Protein 8JV2 (pdb70)

Radius of gyration: 20.22 Å; Cα contacts (8 Å, |Δi|>4): 755; chains: 1; bounding box: 56×62×47 Å

Organism: Pelagibacter sp. (strain HTCC7211) (NCBI:txid439493)

B-factor: mean 20.16, std 11.05, range [10.17, 80.83]

Solvent-accessible surface area: 15140 Å² total

Sequence (360 aa):
GAVTVVSWGGAYTESQKLGYGDPTAAKLGIPVNWVDYTGGLSEIKAQKEAGAITWDIMDVYAKDTIIGCDEGIFHEFDFDKDFLPAPDGTPASQDFFTSMPSSKCAVGNILYSWNFAYNDAKIGDKKPKSIKDFFNTKKFPGKRAIYKGAMSNLEIALVADGVKASGAQAGGDLLYRKMEGAGIDRALAKIKKKLCTDPNGGCVFWNAGAQPPELLANGEVVMATGWNGRFFNAQMEGTPLVQVWDAQILDYEYFALVKDGPGYADGSAMKVLAEEMTSTEGLAGSAKYIAYAPWRKSSIIAIMEAGEPWFKDGKTNMVPHMPTAPSSNLKSHILMNPDYWADNQDEINEKWEAMKAGLHHHHHH

Secondary structure (DSSP, 8-state):
--EEEEE--HHHHHHHIIIIIHHHHHHHS--EEEEE--SSSHHHHHHHHTT-----EEEEEHHHHHHHHHTT-B----HHHHSPPPTTS--HHHHBSS--SSTT-EEEEEEEEEEEEETTTS-SS---SHHHHH-TTTS-S-EEEESSSTTHHHHHHHHTTPPP--S-TTS-GGGGG-SHHHHHHHHHHHHHHHH-TT--EEEE-STTHHHHHHHTTS-SEEEEEHHHHHHHHHTT--EEEEEEEEEEEEEEEEEBTTSTTTTTSHHHHHHHHHTSHHHHHHHTTTSS-EESBHHHHHHHHHT-S-STTSSS-SGGGSTT-GGGGTT-EE--HHHHHHHHHHHHHHHHHHHHHHHHT---

Foldseek 3Di:
DAAEEEEFDDLQVVLLCQLFQVVLCVVPVHHYHYHHDQADCPVLVVCVVVVHFAHWKYWHFLLCLVVCVVVVFFDQDPQQVLADAAPVRHGPCVFQPHHRPGSQWDFQWKWKWFKKFQPVPQDDDDDAALLSVLDLVVGFWEEEEAQACPPQLQSQVVNVVNAWDADDPPFIPVVVCPDPVSLVSSLVSVLCQQQDPRYRYDHDRGQLVRVVCRLVVVTRMYIHILQNVVLVVVVPRRMDIHQHAMEIGTITMTTGPPHPCHPVCPSSSSVNRCLHLSNSLSSLLRTQIGGSTNSSNVVLVVQPVSHPVNDHNRLVSHCPNPVSRVRYHYDDSVSCSVCRVVSRVVNVVSVVVSVVPDDD

InterPro domains:
  IPR006059 Bacterial-type extracellular solute-binding protein [PF13416] (47-329)

Structure (mmCIF, N/CA/C/O backbone):
data_8JV2
#
_entry.id   8JV2
#
_cell.length_a   69.848
_cell.length_b   78.160
_cell.length_c   79.493
_cell.angle_alpha   90.00
_cell.angle_beta   90.00
_cell.angle_gamma   90.00
#
_symmetry.space_group_name_H-M   'P 21 21 21'
#
loop_
_entity.id
_entity.type
_entity.pdbx_description
1 polymer 'Spermidine/putrescine-binding periplasmic protein'
2 non-polymer PROLINE
3 non-polymer '2-(N-MORPHOLINO)-ETHANESULFONIC ACID'
4 non-polymer 'TETRAETHYLENE GLYCOL'
5 non-polymer GLYCEROL
6 water water
#
loop_
_atom_site.group_PDB
_atom_site.id
_atom_site.type_symbol
_atom_site.label_atom_id
_atom_site.label_alt_id
_atom_site.label_comp_id
_atom_site.label_asym_id
_atom_site.label_entity_id
_atom_site.label_seq_id
_atom_site.pdbx_PDB_ins_code
_atom_site.Cartn_x
_atom_site.Cartn_y
_atom_site.Cartn_z
_atom_site.occupancy
_atom_site.B_iso_or_equiv
_atom_site.auth_seq_id
_atom_site.auth_comp_id
_atom_site.auth_asym_id
_atom_site.auth_atom_id
_atom_site.pdbx_PDB_model_num
ATOM 1 N N . GLY A 1 2 ? 46.672 6.331 32.850 1.00 30.14 22 GLY A N 1
ATOM 2 C CA . GLY A 1 2 ? 46.512 7.641 32.237 1.00 28.27 22 GLY A CA 1
ATOM 3 C C . GLY A 1 2 ? 45.133 7.826 31.632 1.00 26.39 22 GLY A C 1
ATOM 4 O O . GLY A 1 2 ? 44.530 6.863 31.164 1.00 27.16 22 GLY A O 1
ATOM 5 N N . ALA A 1 3 ? 44.636 9.060 31.624 1.00 24.16 23 ALA A N 1
ATOM 6 C CA . ALA A 1 3 ? 43.274 9.317 31.171 1.00 22.07 23 ALA A CA 1
ATOM 7 C C . ALA A 1 3 ? 43.189 9.369 29.657 1.00 19.95 23 ALA A C 1
ATOM 8 O O . ALA A 1 3 ? 44.141 9.731 28.961 1.00 21.91 23 ALA A O 1
ATOM 10 N N . VAL A 1 4 ? 42.018 9.015 29.159 1.00 16.03 24 VAL A N 1
ATOM 11 C CA . VAL A 1 4 ? 41.697 9.067 27.740 1.00 14.51 24 VAL A CA 1
ATOM 12 C C . VAL A 1 4 ? 40.651 10.160 27.547 1.00 14.29 24 VAL A C 1
ATOM 13 O O . VAL A 1 4 ? 39.666 10.226 28.298 1.00 14.98 24 VAL A O 1
ATOM 17 N N . THR A 1 5 ? 40.865 11.022 26.554 1.00 13.50 25 THR A N 1
ATOM 18 C CA . THR A 1 5 ? 40.014 12.184 26.301 1.00 13.22 25 THR A CA 1
ATOM 19 C C . THR A 1 5 ? 39.139 11.919 25.087 1.00 12.42 25 THR A C 1
ATOM 20 O O . THR A 1 5 ? 39.649 11.727 23.978 1.00 12.71 25 THR A O 1
ATOM 24 N N . VAL A 1 6 ? 37.828 11.919 25.306 1.00 12.01 26 VAL A N 1
ATOM 25 C CA . VAL A 1 6 ? 36.834 11.679 24.268 1.00 11.68 26 VAL A CA 1
ATOM 26 C C . VAL A 1 6 ? 36.131 13.001 23.971 1.00 11.44 26 VAL A C 1
ATOM 27 O O . VAL A 1 6 ? 35.747 13.738 24.890 1.00 12.99 26 VAL A O 1
ATOM 31 N N . VAL A 1 7 ? 35.965 13.299 22.694 1.00 11.57 27 VAL A N 1
ATOM 32 C CA . VAL A 1 7 ? 35.396 14.558 22.241 1.00 11.06 27 VAL A CA 1
ATOM 33 C C . VAL A 1 7 ? 34.017 14.278 21.666 1.00 11.47 27 VAL A C 1
ATOM 34 O O . VAL A 1 7 ? 33.862 13.417 20.789 1.00 11.56 27 VAL A O 1
ATOM 38 N N . SER A 1 8 ? 33.017 15.012 22.145 1.00 11.31 28 SER A N 1
ATOM 39 C CA . SER A 1 8 ? 31.658 14.813 21.661 1.00 10.96 28 SER A CA 1
ATOM 40 C C . SER A 1 8 ? 30.902 16.135 21.728 1.00 11.18 28 SER A C 1
ATOM 41 O O . SER A 1 8 ? 31.504 17.201 21.853 1.00 12.01 28 SER A O 1
ATOM 44 N N . TRP A 1 9 ? 29.575 16.067 21.598 1.00 11.42 29 TRP A N 1
ATOM 45 C CA . TRP A 1 9 ? 28.785 17.209 21.151 1.00 11.78 29 TRP A CA 1
ATOM 46 C C . TRP A 1 9 ? 28.064 17.919 22.285 1.00 13.00 29 TRP A C 1
ATOM 47 O O . TRP A 1 9 ? 27.356 18.906 22.040 1.00 13.82 29 TRP A O 1
ATOM 58 N N . GLY A 1 10 ? 28.250 17.465 23.518 1.00 13.30 30 GLY A N 1
ATOM 59 C CA . GLY A 1 10 ? 27.708 18.145 24.671 1.00 13.51 30 GLY A CA 1
ATOM 60 C C . GLY A 1 10 ? 26.267 17.787 24.980 1.00 13.71 30 GLY A C 1
ATOM 61 O O . GLY A 1 10 ? 25.629 16.930 24.357 1.00 13.96 30 GLY A O 1
ATOM 62 N N . GLY A 1 11 ? 25.766 18.454 26.015 1.00 15.53 31 GLY A N 1
ATOM 63 C CA . GLY A 1 11 ? 24.369 18.349 26.402 1.00 15.66 31 GLY A CA 1
ATOM 64 C C . GLY A 1 11 ? 23.915 16.921 26.573 1.00 15.12 31 GLY A C 1
ATOM 65 O O . GLY A 1 11 ? 24.628 16.070 27.115 1.00 14.90 31 GLY A O 1
ATOM 66 N N . ALA A 1 12 ? 22.709 16.647 26.082 1.00 14.69 32 ALA A N 1
ATOM 67 C CA . ALA A 1 12 ? 22.084 15.347 26.282 1.00 14.48 32 ALA A CA 1
ATOM 68 C C . ALA A 1 12 ? 22.845 14.241 25.576 1.00 13.56 32 ALA A C 1
ATOM 69 O O . ALA A 1 12 ? 22.796 13.086 26.015 1.00 13.70 32 ALA A O 1
ATOM 71 N N . TYR A 1 13 ? 23.527 14.554 24.474 1.00 13.09 33 TYR A N 1
ATOM 72 C CA . TYR A 1 13 ? 24.244 13.507 23.760 1.00 13.11 33 TYR A CA 1
ATOM 73 C C . TYR A 1 13 ? 25.454 13.036 24.561 1.00 12.86 33 TYR A C 1
ATOM 74 O O . TYR A 1 13 ? 25.588 11.845 24.850 1.00 12.83 33 TYR A O 1
ATOM 83 N N . THR A 1 14 ? 26.340 13.947 24.958 1.00 12.69 34 THR A N 1
ATOM 84 C CA . THR A 1 14 ? 27.464 13.529 25.789 1.00 13.06 34 THR A CA 1
ATOM 85 C C . THR A 1 14 ? 26.974 12.833 27.047 1.00 13.32 34 THR A C 1
ATOM 86 O O . THR A 1 14 ? 27.570 11.848 27.489 1.00 13.51 34 THR A O 1
ATOM 90 N N . GLU A 1 15 ? 25.888 13.322 27.643 1.00 13.74 35 GLU A N 1
ATOM 91 C CA . GLU A 1 15 ? 25.389 12.681 28.855 1.00 14.65 35 GLU A CA 1
ATOM 92 C C . GLU A 1 15 ? 25.013 11.225 28.598 1.00 14.25 35 GLU A C 1
ATOM 93 O O . GLU A 1 15 ? 25.335 10.344 29.403 1.00 14.64 35 GLU A O 1
ATOM 99 N N . SER A 1 16 ? 24.342 10.949 27.477 1.00 13.69 36 SER A N 1
ATOM 100 C CA . SER A 1 16 ? 23.961 9.577 27.161 1.00 13.17 36 SER A CA 1
ATOM 101 C C . SER A 1 16 ? 25.181 8.686 26.999 1.00 13.21 36 SER A C 1
ATOM 102 O O . SER A 1 16 ? 25.140 7.499 27.347 1.00 14.43 36 SER A O 1
ATOM 105 N N . GLN A 1 17 ? 26.270 9.245 26.482 1.00 12.95 37 GLN A N 1
ATOM 106 C CA . GLN A 1 17 ? 27.499 8.491 26.279 1.00 12.90 37 GLN A CA 1
ATOM 107 C C . GLN A 1 17 ? 28.227 8.267 27.594 1.00 13.70 37 GLN A C 1
ATOM 108 O O . GLN A 1 17 ? 28.655 7.148 27.889 1.00 14.04 37 GLN A O 1
ATOM 114 N N . LYS A 1 18 ? 28.377 9.324 28.391 1.00 14.47 38 LYS A N 1
ATOM 115 C CA . LYS A 1 18 ? 29.048 9.205 29.677 1.00 16.21 38 LYS A CA 1
ATOM 116 C C . LYS A 1 18 ? 28.333 8.198 30.570 1.00 16.63 38 LYS A C 1
ATOM 117 O O . LYS A 1 18 ? 28.968 7.317 31.161 1.00 16.84 38 LYS A O 1
ATOM 123 N N . LEU A 1 19 ? 27.003 8.299 30.669 1.00 17.17 39 LEU A N 1
ATOM 124 C CA . LEU A 1 19 ? 26.276 7.387 31.544 1.00 18.56 39 LEU A CA 1
ATOM 125 C C . LEU A 1 19 ? 26.125 6.005 30.925 1.00 18.57 39 LEU A C 1
ATOM 126 O O . LEU A 1 19 ? 26.178 4.997 31.635 1.00 19.53 39 LEU A O 1
ATOM 131 N N . GLY A 1 20 ? 25.903 5.934 29.615 1.00 17.95 40 GLY A N 1
ATOM 132 C CA . GLY A 1 20 ? 25.657 4.649 28.984 1.00 17.62 40 GLY A CA 1
ATOM 133 C C . GLY A 1 20 ? 26.904 3.794 28.855 1.00 16.11 40 GLY A C 1
ATOM 134 O O . GLY A 1 20 ? 26.847 2.569 29.024 1.00 17.49 40 GLY A O 1
ATOM 135 N N . TYR A 1 21 ? 28.039 4.413 28.528 1.00 15.06 41 TYR A N 1
ATOM 136 C CA . TYR A 1 21 ? 29.228 3.614 28.275 1.00 14.53 41 TYR A CA 1
ATOM 137 C C . TYR A 1 21 ? 30.560 4.228 28.698 1.00 14.37 41 TYR A C 1
ATOM 138 O O . TYR A 1 21 ? 31.505 3.468 28.937 1.00 15.92 41 TYR A O 1
ATOM 147 N N . GLY A 1 22 ? 30.693 5.542 28.848 1.00 13.89 42 GLY A N 1
ATOM 148 C CA . GLY A 1 22 ? 31.965 6.106 29.261 1.00 14.47 42 GLY A CA 1
ATOM 149 C C . GLY A 1 22 ? 32.328 5.793 30.696 1.00 14.66 42 GLY A C 1
ATOM 150 O O . GLY A 1 22 ? 33.394 5.235 30.984 1.00 15.06 42 GLY A O 1
ATOM 151 N N . ASP A 1 23 ? 31.436 6.144 31.618 1.00 15.27 43 ASP A N 1
ATOM 152 C CA . ASP A 1 23 ? 31.702 5.887 33.028 1.00 16.76 43 ASP A CA 1
ATOM 153 C C . ASP A 1 23 ? 31.820 4.394 33.300 1.00 16.78 43 ASP A C 1
ATOM 154 O O . ASP A 1 23 ? 32.757 3.991 34.013 1.00 17.63 43 ASP A O 1
ATOM 159 N N . PRO A 1 24 ? 30.960 3.531 32.756 1.00 17.46 44 PRO A N 1
ATOM 160 C CA . PRO A 1 24 ? 31.169 2.091 32.960 1.00 18.06 44 PRO A CA 1
ATOM 161 C C . PRO A 1 24 ? 32.504 1.608 32.428 1.00 17.69 44 PRO A C 1
ATOM 162 O O . PRO A 1 24 ? 33.158 0.782 33.070 1.00 18.52 44 PRO A O 1
ATOM 166 N N . THR A 1 25 ? 32.932 2.102 31.269 1.00 16.64 45 THR A N 1
ATOM 167 C CA . THR A 1 25 ? 34.223 1.696 30.719 1.00 16.09 45 THR A CA 1
ATOM 168 C C . THR A 1 25 ? 35.372 2.122 31.632 1.00 16.02 45 THR A C 1
ATOM 169 O O . THR A 1 25 ? 36.294 1.340 31.898 1.00 16.22 45 THR A O 1
ATOM 173 N N . ALA A 1 26 ? 35.342 3.368 32.104 1.00 16.32 46 ALA A N 1
ATOM 174 C CA . ALA A 1 26 ? 36.412 3.858 32.969 1.00 16.92 46 ALA A CA 1
ATOM 175 C C . ALA A 1 26 ? 36.517 3.012 34.227 1.00 18.58 46 ALA A C 1
ATOM 176 O O . ALA A 1 26 ? 37.623 2.673 34.671 1.00 19.04 46 ALA A O 1
ATOM 178 N N . ALA A 1 27 ? 35.372 2.645 34.806 1.00 19.47 47 ALA A N 1
ATOM 179 C CA . ALA A 1 27 ? 35.383 1.863 36.037 1.00 21.07 47 ALA A CA 1
ATOM 180 C C . ALA A 1 27 ? 35.889 0.451 35.791 1.00 21.75 47 ALA A C 1
ATOM 181 O O . ALA A 1 27 ? 36.600 -0.112 36.629 1.00 23.50 47 ALA A O 1
ATOM 183 N N . LYS A 1 28 ? 35.523 -0.143 34.656 1.00 21.17 48 LYS A N 1
ATOM 184 C CA . LYS A 1 28 ? 35.919 -1.518 34.376 1.00 21.76 48 LYS A CA 1
ATOM 185 C C . LYS A 1 28 ? 37.405 -1.613 34.053 1.00 21.42 48 LYS A C 1
ATOM 186 O O . LYS A 1 28 ? 38.090 -2.532 34.513 1.00 23.07 48 LYS A O 1
ATOM 192 N N . LEU A 1 29 ? 37.928 -0.674 33.271 1.00 20.13 49 LEU A N 1
ATOM 193 C CA . LEU A 1 29 ? 39.294 -0.773 32.787 1.00 20.07 49 LEU A CA 1
ATOM 194 C C . LEU A 1 29 ? 40.311 -0.128 33.712 1.00 19.60 49 LEU A C 1
ATOM 195 O O . LEU A 1 29 ? 41.503 -0.437 33.602 1.00 20.52 49 LEU A O 1
ATOM 200 N N . GLY A 1 30 ? 39.885 0.775 34.593 1.00 19.17 50 GLY A N 1
ATOM 201 C CA . GLY A 1 30 ? 40.827 1.548 35.378 1.00 19.43 50 GLY A CA 1
ATOM 202 C C . GLY A 1 30 ? 41.517 2.640 34.593 1.00 19.16 50 GLY A C 1
ATOM 203 O O . GLY A 1 30 ? 42.546 3.157 35.028 1.00 20.54 50 GLY A O 1
ATOM 204 N N . ILE A 1 31 ? 40.988 2.995 33.428 1.00 18.53 51 ILE A N 1
ATOM 205 C CA . ILE A 1 31 ? 41.481 4.086 32.600 1.00 18.40 51 ILE A CA 1
ATOM 206 C C . ILE A 1 31 ? 40.445 5.201 32.695 1.00 18.01 51 ILE A C 1
ATOM 207 O O . ILE A 1 31 ? 39.314 5.025 32.221 1.00 18.49 51 ILE A O 1
ATOM 212 N N . PRO A 1 32 ? 40.763 6.349 33.286 1.00 18.04 52 PRO A N 1
ATOM 213 C CA . PRO A 1 32 ? 39.780 7.435 33.331 1.00 18.17 52 PRO A CA 1
ATOM 214 C C . PRO A 1 32 ? 39.371 7.857 31.930 1.00 16.49 52 PRO A C 1
ATOM 215 O O . PRO A 1 32 ? 40.189 7.904 31.006 1.00 16.50 52 PRO A O 1
ATOM 219 N N . VAL A 1 33 ? 38.093 8.193 31.787 1.00 15.77 53 VAL A N 1
ATOM 220 C CA . VAL A 1 33 ? 37.521 8.616 30.512 1.00 14.82 53 VAL A CA 1
ATOM 221 C C . VAL A 1 33 ? 36.898 9.989 30.718 1.00 15.11 53 VAL A C 1
ATOM 222 O O . VAL A 1 33 ? 35.900 10.127 31.445 1.00 15.50 53 VAL A O 1
ATOM 226 N N . ASN A 1 34 ? 37.504 11.004 30.111 1.00 14.68 54 ASN A N 1
ATOM 227 C CA . ASN A 1 34 ? 37.077 12.388 30.251 1.00 14.98 54 ASN A CA 1
ATOM 228 C C . ASN A 1 34 ? 36.473 12.879 28.945 1.00 14.36 54 ASN A C 1
ATOM 229 O O . ASN A 1 34 ? 36.843 12.415 27.871 1.00 15.66 54 ASN A O 1
ATOM 234 N N . TRP A 1 35 ? 35.548 13.834 29.047 1.00 13.46 55 TRP A N 1
ATOM 235 C CA . TRP A 1 35 ? 34.755 14.295 27.912 1.00 13.92 55 TRP A CA 1
ATOM 236 C C . TRP A 1 35 ? 35.028 15.769 27.662 1.00 14.21 55 TRP A C 1
ATOM 237 O O . TRP A 1 35 ? 35.018 16.577 28.595 1.00 15.84 55 TRP A O 1
ATOM 248 N N . VAL A 1 36 ? 35.249 16.111 26.398 1.00 13.02 56 VAL A N 1
ATOM 249 C CA . VAL A 1 36 ? 35.420 17.488 25.935 1.00 13.22 56 VAL A CA 1
ATOM 250 C C . VAL A 1 36 ? 34.312 17.768 24.922 1.00 12.47 56 VAL A C 1
ATOM 251 O O . VAL A 1 36 ? 34.025 16.930 24.063 1.00 12.65 56 VAL A O 1
ATOM 255 N N . ASP A 1 37 ? 33.700 18.947 25.007 1.00 12.69 57 ASP A N 1
ATOM 256 C CA . ASP A 1 37 ? 32.651 19.356 24.085 1.00 13.25 57 ASP A CA 1
ATOM 257 C C . ASP A 1 37 ? 33.246 20.032 22.855 1.00 13.11 57 ASP A C 1
ATOM 258 O O . ASP A 1 37 ? 34.166 20.850 22.958 1.00 14.02 57 ASP A O 1
ATOM 263 N N . TYR A 1 38 ? 32.680 19.729 21.695 1.00 12.65 58 TYR A N 1
ATOM 264 C CA . TYR A 1 38 ? 32.926 20.489 20.471 1.00 13.01 58 TYR A CA 1
ATOM 265 C C . TYR A 1 38 ? 31.631 20.521 19.668 1.00 12.98 58 TYR A C 1
ATOM 266 O O . TYR A 1 38 ? 30.589 20.040 20.120 1.00 13.54 58 TYR A O 1
ATOM 275 N N . THR A 1 39 ? 31.694 21.101 18.470 1.00 13.49 59 THR A N 1
ATOM 276 C CA . THR A 1 39 ? 30.511 21.256 17.624 1.00 14.03 59 THR A CA 1
ATOM 277 C C . THR A 1 39 ? 30.707 20.638 16.243 1.00 13.65 59 THR A C 1
ATOM 278 O O . THR A 1 39 ? 30.015 21.021 15.297 1.00 15.67 59 THR A O 1
ATOM 282 N N . GLY A 1 40 ? 31.596 19.660 16.121 1.00 12.73 60 GLY A N 1
ATOM 283 C CA . GLY A 1 40 ? 31.774 18.939 14.879 1.00 12.47 60 GLY A CA 1
ATOM 284 C C . GLY A 1 40 ? 32.910 19.487 14.037 1.00 11.78 60 GLY A C 1
ATOM 285 O O . GLY A 1 40 ? 33.447 20.568 14.270 1.00 12.86 60 GLY A O 1
ATOM 286 N N . GLY A 1 41 ? 33.259 18.710 13.012 1.00 11.83 61 GLY A N 1
ATOM 287 C CA . GLY A 1 41 ? 34.307 19.072 12.087 1.00 11.94 61 GLY A CA 1
ATOM 288 C C . GLY A 1 41 ? 35.689 18.715 12.590 1.00 11.42 61 GLY A C 1
ATOM 289 O O . GLY A 1 41 ? 35.881 18.116 13.646 1.00 11.77 61 GLY A O 1
ATOM 290 N N . LEU A 1 42 ? 36.677 19.102 11.791 1.00 11.46 62 LEU A N 1
ATOM 291 C CA . LEU A 1 42 ? 38.058 18.692 12.006 1.00 11.40 62 LEU A CA 1
ATOM 292 C C . LEU A 1 42 ? 39.004 19.855 12.283 1.00 11.41 62 LEU A C 1
ATOM 293 O O . LEU A 1 42 ? 40.215 19.638 12.407 1.00 11.87 62 LEU A O 1
ATOM 298 N N . SER A 1 43 ? 38.507 21.088 12.384 1.00 11.56 63 SER A N 1
ATOM 299 C CA . SER A 1 43 ? 39.438 22.206 12.446 1.00 12.47 63 SER A CA 1
ATOM 300 C C . SER A 1 43 ? 40.267 22.187 13.726 1.00 11.73 63 SER A C 1
ATOM 301 O O . SER A 1 43 ? 41.462 22.507 13.698 1.00 12.39 63 SER A O 1
ATOM 304 N N . GLU A 1 44 ? 39.665 21.832 14.861 1.00 11.62 64 GLU A N 1
ATOM 305 C CA . GLU A 1 44 ? 40.414 21.809 16.115 1.00 11.84 64 GLU A CA 1
ATOM 306 C C . GLU A 1 44 ? 41.495 20.743 16.093 1.00 10.95 64 GLU A C 1
ATOM 307 O O . GLU A 1 44 ? 42.635 20.992 16.510 1.00 11.94 64 GLU A O 1
ATOM 313 N N . ILE A 1 45 ? 41.152 19.533 15.651 1.00 11.01 65 ILE A N 1
ATOM 314 C CA . ILE A 1 45 ? 42.138 18.467 15.671 1.00 11.08 65 ILE A CA 1
ATOM 315 C C . ILE A 1 45 ? 43.239 18.737 14.661 1.00 11.73 65 ILE A C 1
ATOM 316 O O . ILE A 1 45 ? 44.404 18.419 14.918 1.00 12.76 65 ILE A O 1
ATOM 321 N N . LYS A 1 46 ? 42.907 19.326 13.510 1.00 11.97 66 LYS A N 1
ATOM 322 C CA . LYS A 1 46 ? 43.953 19.719 12.565 1.00 12.11 66 LYS A CA 1
ATOM 323 C C . LYS A 1 46 ? 44.920 20.718 13.188 1.00 12.33 66 LYS A C 1
ATOM 324 O O . LYS A 1 46 ? 46.141 20.603 13.023 1.00 13.36 66 LYS A O 1
ATOM 330 N N . ALA A 1 47 ? 44.395 21.720 13.895 1.00 11.95 67 ALA A N 1
ATOM 331 C CA . ALA A 1 47 ? 45.263 22.687 14.554 1.00 12.71 67 ALA A CA 1
ATOM 332 C C . ALA A 1 47 ? 46.162 22.007 15.576 1.00 13.21 67 ALA A C 1
ATOM 333 O O . ALA A 1 47 ? 47.361 22.297 15.648 1.00 13.64 67 ALA A O 1
ATOM 335 N N . GLN A 1 48 ? 45.600 21.113 16.391 1.00 12.49 68 GLN A N 1
ATOM 336 C CA . GLN A 1 48 ? 46.412 20.403 17.373 1.00 12.39 68 GLN A CA 1
ATOM 337 C C . GLN A 1 48 ? 47.497 19.587 16.692 1.00 13.12 68 GLN A C 1
ATOM 338 O O . GLN A 1 48 ? 48.654 19.582 17.128 1.00 14.00 68 GLN A O 1
ATOM 344 N N . LYS A 1 49 ? 47.132 18.872 15.627 1.00 13.23 69 LYS A N 1
ATOM 345 C CA . LYS A 1 49 ? 48.091 18.000 14.962 1.00 13.33 69 LYS A CA 1
ATOM 346 C C . LYS A 1 49 ? 49.220 18.810 14.343 1.00 13.91 69 LYS A C 1
ATOM 347 O O . LYS A 1 49 ? 50.398 18.461 14.501 1.00 15.13 69 LYS A O 1
ATOM 353 N N . GLU A 1 50 ? 48.883 19.904 13.659 1.00 14.16 70 GLU A N 1
ATOM 354 C CA . GLU A 1 50 ? 49.900 20.746 13.041 1.00 15.31 70 GLU A CA 1
ATOM 355 C C . GLU A 1 50 ? 50.826 21.375 14.077 1.00 15.95 70 GLU A C 1
ATOM 356 O O . GLU A 1 50 ? 52.008 21.605 13.796 1.00 17.75 70 GLU A O 1
ATOM 362 N N . ALA A 1 51 ? 50.320 21.660 15.273 1.00 15.34 71 ALA A N 1
ATOM 363 C CA . ALA A 1 51 ? 51.122 22.229 16.348 1.00 15.97 71 ALA A CA 1
ATOM 364 C C . ALA A 1 51 ? 51.931 21.186 17.102 1.00 16.75 71 ALA A C 1
ATOM 365 O O . ALA A 1 51 ? 52.715 21.549 17.980 1.00 19.08 71 ALA A O 1
ATOM 367 N N . GLY A 1 52 ? 51.761 19.902 16.806 1.00 16.85 72 GLY A N 1
ATOM 368 C CA . GLY A 1 52 ? 52.436 18.883 17.590 1.00 17.78 72 GLY A CA 1
ATOM 369 C C . GLY A 1 52 ? 51.976 18.847 19.027 1.00 17.63 72 GLY A C 1
ATOM 370 O O . GLY A 1 52 ? 52.769 18.550 19.923 1.00 19.44 72 GLY A O 1
ATOM 371 N N . ALA A 1 53 ? 50.699 19.139 19.268 1.00 16.72 73 ALA A N 1
ATOM 372 C CA . ALA A 1 53 ? 50.158 19.302 20.605 1.00 17.36 73 ALA A CA 1
ATOM 373 C C . ALA A 1 53 ? 48.763 18.679 20.662 1.00 16.53 73 ALA A C 1
ATOM 374 O O . ALA A 1 53 ? 47.764 19.325 20.948 1.00 17.87 73 ALA A O 1
ATOM 376 N N . ILE A 1 54 ? 48.677 17.386 20.390 1.00 15.48 74 ILE A N 1
ATOM 377 C CA . ILE A 1 54 ? 47.393 16.697 20.394 1.00 14.36 74 ILE A CA 1
ATOM 378 C C . ILE A 1 54 ? 47.018 16.317 21.818 1.00 14.35 74 ILE A C 1
ATOM 379 O O . ILE A 1 54 ? 47.754 15.596 22.491 1.00 15.12 74 ILE A O 1
ATOM 384 N N . THR A 1 55 ? 45.842 16.758 22.263 1.00 13.89 75 THR A N 1
ATOM 385 C CA . THR A 1 55 ? 45.321 16.371 23.568 1.00 13.88 75 THR A CA 1
ATOM 386 C C . THR A 1 55 ? 44.067 15.512 23.486 1.00 14.30 75 THR A C 1
ATOM 387 O O . THR A 1 55 ? 43.586 15.035 24.514 1.00 16.90 75 THR A O 1
ATOM 391 N N . TRP A 1 56 ? 43.513 15.325 22.301 1.00 13.12 76 TRP A N 1
ATOM 392 C CA . TRP A 1 56 ? 42.311 14.533 22.099 1.00 12.55 76 TRP A CA 1
ATOM 393 C C . TRP A 1 56 ? 42.684 13.119 21.671 1.00 12.77 76 TRP A C 1
ATOM 394 O O . TRP A 1 56 ? 43.583 12.932 20.850 1.00 14.22 76 TRP A O 1
ATOM 405 N N . ASP A 1 57 ? 41.979 12.119 22.211 1.00 12.03 77 ASP A N 1
ATOM 406 C CA . ASP A 1 57 ? 42.244 10.721 21.873 1.00 12.12 77 ASP A CA 1
ATOM 407 C C . ASP A 1 57 ? 41.214 10.102 20.945 1.00 12.10 77 ASP A C 1
ATOM 408 O O . ASP A 1 57 ? 41.585 9.364 20.030 1.00 12.95 77 ASP A O 1
ATOM 413 N N . ILE A 1 58 ? 39.934 10.298 21.238 1.00 11.43 78 ILE A N 1
ATOM 414 C CA . ILE A 1 58 ? 38.839 9.664 20.517 1.00 11.24 78 ILE A CA 1
ATOM 415 C C . ILE A 1 58 ? 37.846 10.768 20.191 1.00 10.91 78 ILE A C 1
ATOM 416 O O . ILE A 1 58 ? 37.500 11.562 21.074 1.00 11.85 78 ILE A O 1
ATOM 421 N N . MET A 1 59 ? 37.395 10.832 18.936 1.00 10.44 79 MET A N 1
ATOM 422 C CA . MET A 1 59 ? 36.437 11.850 18.525 1.00 10.62 79 MET A CA 1
ATOM 423 C C . MET A 1 59 ? 35.158 11.197 18.028 1.00 10.48 79 MET A C 1
ATOM 424 O O . MET A 1 59 ? 35.199 10.264 17.221 1.00 11.08 79 MET A O 1
ATOM 429 N N . ASP A 1 60 ? 34.032 11.686 18.535 1.00 10.51 80 ASP A N 1
ATOM 430 C CA . ASP A 1 60 ? 32.720 11.362 18.001 1.00 10.37 80 ASP A CA 1
ATOM 431 C C . ASP A 1 60 ? 32.485 12.313 16.839 1.00 10.38 80 ASP A C 1
ATOM 432 O O . ASP A 1 60 ? 32.439 13.530 17.038 1.00 10.72 80 ASP A O 1
ATOM 437 N N . VAL A 1 61 ? 32.382 11.767 15.629 1.00 10.51 81 VAL A N 1
ATOM 438 C CA . VAL A 1 61 ? 32.468 12.548 14.400 1.00 10.34 81 VAL A CA 1
ATOM 439 C C . VAL A 1 61 ? 31.342 12.254 13.429 1.00 10.32 81 VAL A C 1
ATOM 440 O O . VAL A 1 61 ? 30.833 11.132 13.320 1.00 11.09 81 VAL A O 1
ATOM 444 N N . TYR A 1 62 ? 31.003 13.293 12.672 1.00 10.47 82 TYR A N 1
ATOM 445 C CA . TYR A 1 62 ? 30.195 13.146 11.478 1.00 10.77 82 TYR A CA 1
ATOM 446 C C . TYR A 1 62 ? 30.763 12.057 10.572 1.00 10.26 82 TYR A C 1
ATOM 447 O O . TYR A 1 62 ? 31.978 11.893 10.428 1.00 10.80 82 TYR A O 1
ATOM 456 N N . ALA A 1 63 ? 29.849 11.352 9.900 1.00 10.33 83 ALA A N 1
ATOM 457 C CA . ALA A 1 63 ? 30.242 10.325 8.943 1.00 10.88 83 ALA A CA 1
ATOM 458 C C . ALA A 1 63 ? 31.256 10.857 7.930 1.00 10.46 83 ALA A C 1
ATOM 459 O O . ALA A 1 63 ? 32.257 10.198 7.634 1.00 10.97 83 ALA A O 1
ATOM 461 N N . LYS A 1 64 ? 31.007 12.045 7.371 1.00 10.66 84 LYS A N 1
ATOM 462 C CA . LYS A 1 64 ? 31.907 12.582 6.350 1.00 10.99 84 LYS A CA 1
ATOM 463 C C . LYS A 1 64 ? 33.302 12.808 6.905 1.00 10.99 84 LYS A C 1
ATOM 464 O O . LYS A 1 64 ? 34.286 12.728 6.159 1.00 11.64 84 LYS A O 1
ATOM 470 N N . ASP A 1 65 ? 33.404 13.097 8.197 1.00 10.50 85 ASP A N 1
ATOM 471 C CA . ASP A 1 65 ? 34.704 13.369 8.792 1.00 10.98 85 ASP A CA 1
ATOM 472 C C . ASP A 1 65 ? 35.499 12.105 9.082 1.00 10.86 85 ASP A C 1
ATOM 473 O O . ASP A 1 65 ? 36.730 12.178 9.188 1.00 11.44 85 ASP A O 1
ATOM 478 N N . THR A 1 66 ? 34.848 10.934 9.180 1.00 10.85 86 THR A N 1
ATOM 479 C CA . THR A 1 66 ? 35.626 9.694 9.216 1.00 10.90 86 THR A CA 1
ATOM 480 C C . THR A 1 66 ? 36.397 9.522 7.912 1.00 12.28 86 THR A C 1
ATOM 481 O O . THR A 1 66 ? 37.549 9.086 7.917 1.00 16.20 86 THR A O 1
ATOM 485 N N . ILE A 1 67 ? 35.776 9.873 6.789 1.00 11.45 87 ILE A N 1
ATOM 486 C CA . ILE A 1 67 ? 36.405 9.751 5.481 1.00 11.92 87 ILE A CA 1
ATOM 487 C C . ILE A 1 67 ? 37.535 10.756 5.356 1.00 11.90 87 ILE A C 1
ATOM 488 O O . ILE A 1 67 ? 38.675 10.408 5.029 1.00 13.08 87 ILE A O 1
ATOM 493 N N . ILE A 1 68 ? 37.231 12.025 5.616 1.00 11.70 88 ILE A N 1
ATOM 494 C CA . ILE A 1 68 ? 38.232 13.076 5.478 1.00 11.66 88 ILE A CA 1
ATOM 495 C C . ILE A 1 68 ? 39.398 12.841 6.425 1.00 12.02 88 ILE A C 1
ATOM 496 O O . ILE A 1 68 ? 40.568 12.956 6.043 1.00 12.56 88 ILE A O 1
ATOM 501 N N . GLY A 1 69 ? 39.100 12.548 7.686 1.00 11.89 89 GLY A N 1
ATOM 502 C CA . GLY A 1 69 ? 40.159 12.376 8.664 1.00 12.34 89 GLY A CA 1
ATOM 503 C C . GLY A 1 69 ? 41.029 11.167 8.395 1.00 12.69 89 GLY A C 1
ATOM 504 O O . GLY A 1 69 ? 42.211 11.147 8.759 1.00 13.69 89 GLY A O 1
ATOM 505 N N . CYS A 1 70 ? 40.459 10.139 7.782 1.00 12.91 90 CYS A N 1
ATOM 506 C CA . CYS A 1 70 ? 41.261 9.016 7.324 1.00 13.65 90 CYS A CA 1
ATOM 507 C C . CYS A 1 70 ? 42.165 9.446 6.176 1.00 14.05 90 CYS A C 1
ATOM 508 O O . CYS A 1 70 ? 43.373 9.192 6.192 1.00 14.90 90 CYS A O 1
ATOM 511 N N . ASP A 1 71 ? 41.598 10.122 5.177 1.00 14.16 91 ASP A N 1
ATOM 512 C CA . ASP A 1 71 ? 42.366 10.511 4.005 1.00 14.88 91 ASP A CA 1
ATOM 513 C C . ASP A 1 71 ? 43.474 11.498 4.355 1.00 14.63 91 ASP A C 1
ATOM 514 O O . ASP A 1 71 ? 44.515 11.524 3.682 1.00 15.24 91 ASP A O 1
ATOM 519 N N . GLU A 1 72 ? 43.276 12.309 5.395 1.00 14.08 92 GLU A N 1
ATOM 520 C CA . GLU A 1 72 ? 44.271 13.271 5.847 1.00 14.02 92 GLU A CA 1
ATOM 521 C C . GLU A 1 72 ? 45.256 12.686 6.850 1.00 15.01 92 GLU A C 1
ATOM 522 O O . GLU A 1 72 ? 46.146 13.402 7.317 1.00 16.02 92 GLU A O 1
ATOM 528 N N . GLY A 1 73 ? 45.121 11.418 7.203 1.00 14.51 93 GLY A N 1
ATOM 529 C CA . GLY A 1 73 ? 46.071 10.814 8.116 1.00 14.85 93 GLY A CA 1
ATOM 530 C C . GLY A 1 73 ? 45.929 11.259 9.554 1.00 14.27 93 GLY A C 1
ATOM 531 O O . GLY A 1 73 ? 46.891 11.144 10.324 1.00 16.00 93 GLY A O 1
ATOM 532 N N . ILE A 1 74 ? 44.763 11.798 9.932 1.00 12.91 94 ILE A N 1
ATOM 533 C CA . ILE A 1 74 ? 44.508 12.182 11.317 1.00 12.64 94 ILE A CA 1
ATOM 534 C C . ILE A 1 74 ? 44.130 10.966 12.156 1.00 12.35 94 ILE A C 1
ATOM 535 O O . ILE A 1 74 ? 44.520 10.852 13.330 1.00 13.20 94 ILE A O 1
ATOM 540 N N . PHE A 1 75 ? 43.307 10.086 11.599 1.00 11.97 95 PHE A N 1
ATOM 541 C CA . PHE A 1 75 ? 42.695 8.994 12.333 1.00 11.76 95 PHE A CA 1
ATOM 542 C C . PHE A 1 75 ? 43.366 7.669 12.004 1.00 12.69 95 PHE A C 1
ATOM 543 O O . PHE A 1 75 ? 43.949 7.477 10.938 1.00 14.03 95 PHE A O 1
ATOM 551 N N . HIS A 1 76 ? 43.224 6.735 12.931 1.00 12.78 96 HIS A N 1
ATOM 552 C CA . HIS A 1 76 ? 43.822 5.414 12.825 1.00 13.39 96 HIS A CA 1
ATOM 553 C C . HIS A 1 76 ? 42.947 4.480 11.989 1.00 12.96 96 HIS A C 1
ATOM 554 O O . HIS A 1 76 ? 41.736 4.381 12.213 1.00 13.15 96 HIS A O 1
ATOM 561 N N . GLU A 1 77 ? 43.560 3.769 11.052 1.00 13.31 97 GLU A N 1
ATOM 562 C CA . GLU A 1 77 ? 42.855 2.758 10.270 1.00 13.60 97 GLU A CA 1
ATOM 563 C C . GLU A 1 77 ? 42.719 1.482 11.095 1.00 13.90 97 GLU A C 1
ATOM 564 O O . GLU A 1 77 ? 43.719 0.842 11.427 1.00 15.66 97 GLU A O 1
ATOM 570 N N . PHE A 1 78 ? 41.488 1.100 11.414 1.00 13.37 98 PHE A N 1
ATOM 571 C CA . PHE A 1 78 ? 41.241 -0.085 12.225 1.00 14.27 98 PHE A CA 1
ATOM 572 C C . PHE A 1 78 ? 41.350 -1.367 11.418 1.00 14.85 98 PHE A C 1
ATOM 573 O O . PHE A 1 78 ? 41.185 -1.383 10.197 1.00 16.60 98 PHE A O 1
ATOM 581 N N . ASP A 1 79 ? 41.642 -2.448 12.142 1.00 15.58 99 ASP A N 1
ATOM 582 C CA . ASP A 1 79 ? 41.521 -3.817 11.648 1.00 16.82 99 ASP A CA 1
ATOM 583 C C . ASP A 1 79 ? 40.285 -4.347 12.362 1.00 15.76 99 ASP A C 1
ATOM 584 O O . ASP A 1 79 ? 40.361 -4.759 13.521 1.00 16.86 99 ASP A O 1
ATOM 589 N N . PHE A 1 80 ? 39.133 -4.256 11.693 1.00 14.85 100 PHE A N 1
ATOM 590 C CA . PHE A 1 80 ? 37.867 -4.111 12.413 1.00 14.96 100 PHE A CA 1
ATOM 591 C C . PHE A 1 80 ? 37.613 -5.256 13.391 1.00 15.30 100 PHE A C 1
ATOM 592 O O . PHE A 1 80 ? 37.283 -5.025 14.559 1.00 15.57 100 PHE A O 1
ATOM 600 N N . ASP A 1 81 ? 37.735 -6.503 12.934 1.00 15.28 101 ASP A N 1
ATOM 601 C CA . ASP A 1 81 ? 37.390 -7.633 13.782 1.00 16.50 101 ASP A CA 1
ATOM 602 C C . ASP A 1 81 ? 38.474 -7.990 14.785 1.00 17.69 101 ASP A C 1
ATOM 603 O O . ASP A 1 81 ? 38.189 -8.734 15.729 1.00 19.80 101 ASP A O 1
ATOM 608 N N . LYS A 1 82 ? 39.683 -7.463 14.631 1.00 17.63 102 LYS A N 1
ATOM 609 C CA . LYS A 1 82 ? 40.680 -7.588 15.684 1.00 19.30 102 LYS A CA 1
ATOM 610 C C . LYS A 1 82 ? 40.547 -6.497 16.727 1.00 18.65 102 LYS A C 1
ATOM 611 O O . LYS A 1 82 ? 40.815 -6.735 17.905 1.00 20.89 102 LYS A O 1
ATOM 617 N N . ASP A 1 83 ? 40.102 -5.311 16.330 1.00 15.99 103 ASP A N 1
ATOM 618 C CA . ASP A 1 83 ? 40.086 -4.179 17.241 1.00 15.30 103 ASP A CA 1
ATOM 619 C C . ASP A 1 83 ? 38.787 -4.057 18.027 1.00 15.27 103 ASP A C 1
ATOM 620 O O . ASP A 1 83 ? 38.808 -3.542 19.148 1.00 16.49 103 ASP A O 1
ATOM 625 N N . PHE A 1 84 ? 37.665 -4.500 17.469 1.00 14.41 104 PHE A N 1
ATOM 626 C CA . PHE A 1 84 ? 36.363 -4.337 18.095 1.00 13.96 104 PHE A CA 1
ATOM 627 C C . PHE A 1 84 ? 35.800 -5.675 18.551 1.00 14.01 104 PHE A C 1
ATOM 628 O O . PHE A 1 84 ? 36.161 -6.735 18.036 1.00 15.25 104 PHE A O 1
ATOM 636 N N . LEU A 1 85 ? 34.950 -5.615 19.552 1.00 14.20 105 LEU A N 1
ATOM 637 C CA . LEU A 1 85 ? 34.562 -6.826 20.258 1.00 14.46 105 LEU A CA 1
ATOM 638 C C . LEU A 1 85 ? 33.457 -7.565 19.509 1.00 14.28 105 LEU A C 1
ATOM 639 O O . LEU A 1 85 ? 32.559 -6.938 18.944 1.00 14.30 105 LEU A O 1
ATOM 644 N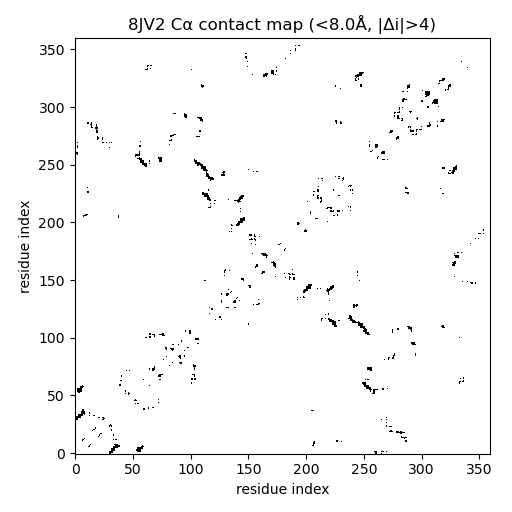 N . PRO A 1 86 ? 33.474 -8.893 19.525 1.00 14.53 106 PRO A N 1
ATOM 645 C CA . PRO A 1 86 ? 32.337 -9.645 18.986 1.00 14.56 106 PRO A CA 1
ATOM 646 C C . PRO A 1 86 ? 31.084 -9.392 19.808 1.00 14.33 106 PRO A C 1
ATOM 647 O O . PRO A 1 86 ? 31.134 -8.942 20.953 1.00 14.51 106 PRO A O 1
ATOM 651 N N . ALA A 1 87 ? 29.938 -9.708 19.207 1.00 14.17 107 ALA A N 1
ATOM 652 C CA . ALA A 1 87 ? 28.712 -9.788 19.979 1.00 14.84 107 ALA A CA 1
ATOM 653 C C . ALA A 1 87 ? 28.837 -10.897 21.015 1.00 13.88 107 ALA A C 1
ATOM 654 O O . ALA A 1 87 ? 29.657 -11.804 20.868 1.00 13.96 107 ALA A O 1
ATOM 656 N N . PRO A 1 88 ? 28.018 -10.856 22.061 1.00 13.95 108 PRO A N 1
ATOM 657 C CA . PRO A 1 88 ? 28.084 -11.909 23.087 1.00 14.31 108 PRO A CA 1
ATOM 658 C C . PRO A 1 88 ? 27.988 -13.320 22.544 1.00 13.89 108 PRO A C 1
ATOM 659 O O . PRO A 1 88 ? 28.647 -14.215 23.084 1.00 14.45 108 PRO A O 1
ATOM 663 N N . ASP A 1 89 ? 27.227 -13.547 21.472 1.00 13.34 109 ASP A N 1
ATOM 664 C CA . ASP A 1 89 ? 27.075 -14.884 20.908 1.00 13.78 109 ASP A CA 1
ATOM 665 C C . ASP A 1 89 ? 28.243 -15.307 20.027 1.00 13.56 109 ASP A C 1
ATOM 666 O O . ASP A 1 89 ? 28.229 -16.425 19.507 1.00 14.30 109 ASP A O 1
ATOM 671 N N . GLY A 1 90 ? 29.260 -14.465 19.877 1.00 13.69 110 GLY A N 1
ATOM 672 C CA . GLY A 1 90 ? 30.418 -14.752 19.061 1.00 14.44 110 GLY A CA 1
ATOM 673 C C . GLY A 1 90 ? 30.410 -14.115 17.688 1.00 14.15 110 GLY A C 1
ATOM 674 O O . GLY A 1 90 ? 31.414 -14.229 16.974 1.00 16.61 110 GLY A O 1
ATOM 675 N N . THR A 1 91 ? 29.313 -13.480 17.279 1.00 14.61 111 THR A N 1
ATOM 676 C CA . THR A 1 91 ? 29.268 -12.849 15.964 1.00 15.70 111 THR A CA 1
ATOM 677 C C . THR A 1 91 ? 30.398 -11.823 15.859 1.00 15.48 111 THR A C 1
ATOM 678 O O . THR A 1 91 ? 30.491 -10.930 16.713 1.00 15.37 111 THR A O 1
ATOM 682 N N . PRO A 1 92 ? 31.268 -11.898 14.844 1.00 15.73 112 PRO A N 1
ATOM 683 C CA . PRO A 1 92 ? 32.313 -10.869 14.717 1.00 15.42 112 PRO A CA 1
ATOM 684 C C . PRO A 1 92 ? 31.704 -9.483 14.584 1.00 14.24 112 PRO A C 1
ATOM 685 O O . PRO A 1 92 ? 30.616 -9.307 14.031 1.00 15.17 112 PRO A O 1
ATOM 689 N N . ALA A 1 93 ? 32.452 -8.484 15.055 1.00 14.22 113 ALA A N 1
ATOM 690 C CA . ALA A 1 93 ? 31.958 -7.115 15.040 1.00 14.33 113 ALA A CA 1
ATOM 691 C C . ALA A 1 93 ? 31.484 -6.702 13.652 1.00 14.36 113 ALA A C 1
ATOM 692 O O . ALA A 1 93 ? 30.432 -6.069 13.513 1.00 14.52 113 ALA A O 1
ATOM 694 N N . SER A 1 94 ? 32.232 -7.059 12.608 1.00 14.76 114 SER A N 1
ATOM 695 C CA . SER A 1 94 ? 31.865 -6.614 11.266 1.00 16.68 114 SER A CA 1
ATOM 696 C C . SER A 1 94 ? 30.506 -7.152 10.826 1.00 16.27 114 SER A C 1
ATOM 697 O O . SER A 1 94 ? 29.858 -6.556 9.960 1.00 16.96 114 SER A O 1
ATOM 700 N N . GLN A 1 95 ? 30.067 -8.284 11.378 1.00 15.63 115 GLN A N 1
ATOM 701 C CA . GLN A 1 95 ? 28.760 -8.850 11.081 1.00 16.39 115 GLN A CA 1
ATOM 702 C C . GLN A 1 95 ? 27.681 -8.396 12.056 1.00 16.74 115 GLN A C 1
ATOM 703 O O . GLN A 1 95 ? 26.498 -8.652 11.813 1.00 20.43 115 GLN A O 1
ATOM 709 N N . ASP A 1 96 ? 28.060 -7.784 13.169 1.00 14.79 116 ASP A N 1
ATOM 710 C CA . ASP A 1 96 ? 27.120 -7.297 14.164 1.00 14.76 116 ASP A CA 1
ATOM 711 C C . ASP A 1 96 ? 26.737 -5.850 13.882 1.00 14.54 116 ASP A C 1
ATOM 712 O O . ASP A 1 96 ? 25.553 -5.508 13.882 1.00 14.65 116 ASP A O 1
ATOM 717 N N . PHE A 1 97 ? 27.717 -4.983 13.629 1.00 14.30 117 PHE A N 1
ATOM 718 C CA . PHE A 1 97 ? 27.406 -3.663 13.087 1.00 13.92 117 PHE A CA 1
ATOM 719 C C . PHE A 1 97 ? 26.561 -3.864 11.830 1.00 14.54 117 PHE A C 1
ATOM 720 O O . PHE A 1 97 ? 26.869 -4.719 11.002 1.00 15.74 117 PHE A O 1
ATOM 728 N N . PHE A 1 98 ? 25.461 -3.108 11.706 1.00 14.13 118 PHE A N 1
ATOM 729 C CA . PHE A 1 98 ? 24.389 -3.560 10.818 1.00 14.90 118 PHE A CA 1
ATOM 730 C C . PHE A 1 98 ? 24.713 -3.382 9.341 1.00 15.09 118 PHE A C 1
ATOM 731 O O . PHE A 1 98 ? 24.061 -4.009 8.504 1.00 16.82 118 PHE A O 1
ATOM 739 N N . THR A 1 99 ? 25.685 -2.538 9.005 1.00 14.37 119 THR A N 1
ATOM 740 C CA . THR A 1 99 ? 26.149 -2.377 7.634 1.00 14.74 119 THR A CA 1
ATOM 741 C C . THR A 1 99 ? 27.645 -2.082 7.675 1.00 14.66 119 THR A C 1
ATOM 742 O O . THR A 1 99 ? 28.261 -2.068 8.743 1.00 14.75 119 THR A O 1
ATOM 746 N N . SER A 1 100 ? 28.221 -1.838 6.502 1.00 14.93 120 SER A N 1
ATOM 747 C CA . SER A 1 100 ? 29.653 -1.578 6.401 1.00 15.56 120 SER A CA 1
ATOM 748 C C . SER A 1 100 ? 30.016 -0.186 6.918 1.00 13.88 120 SER A C 1
ATOM 749 O O . SER A 1 100 ? 29.179 0.717 7.016 1.00 14.66 120 SER A O 1
ATOM 752 N N . MET A 1 101 ? 31.290 -0.019 7.240 1.00 13.74 121 MET A N 1
ATOM 753 C CA . MET A 1 101 ? 31.819 1.277 7.631 1.00 13.06 121 MET A CA 1
ATOM 754 C C . MET A 1 101 ? 32.093 2.137 6.404 1.00 13.31 121 MET A C 1
ATOM 755 O O . MET A 1 101 ? 32.428 1.618 5.335 1.00 15.16 121 MET A O 1
ATOM 760 N N . PRO A 1 102 ? 31.989 3.461 6.545 1.00 12.73 122 PRO A N 1
ATOM 761 C CA . PRO A 1 102 ? 32.237 4.355 5.409 1.00 13.42 122 PRO A CA 1
ATOM 762 C C . PRO A 1 102 ? 33.711 4.633 5.171 1.00 13.30 122 PRO A C 1
ATOM 763 O O . PRO A 1 102 ? 34.065 5.225 4.144 1.00 13.94 122 PRO A O 1
ATOM 767 N N . SER A 1 103 ? 34.565 4.215 6.091 1.00 13.50 123 SER A N 1
ATOM 768 C CA A SER A 1 103 ? 35.994 4.453 6.030 0.59 13.35 123 SER A CA 1
ATOM 769 C CA B SER A 1 103 ? 36.000 4.435 6.006 0.41 13.53 123 SER A CA 1
ATOM 770 C C . SER A 1 103 ? 36.657 3.446 6.952 1.00 13.02 123 SER A C 1
ATOM 771 O O . SER A 1 103 ? 36.034 2.965 7.901 1.00 13.21 123 SER A O 1
ATOM 776 N N . LYS A 1 104 ? 37.926 3.129 6.671 1.00 13.41 124 LYS A N 1
ATOM 777 C CA . LYS A 1 104 ? 38.673 2.247 7.554 1.00 14.04 124 LYS A CA 1
ATOM 778 C C . LYS A 1 104 ? 38.907 2.864 8.926 1.00 13.31 124 LYS A C 1
ATOM 779 O O . LYS A 1 104 ? 39.251 2.151 9.867 1.00 14.24 124 LYS A O 1
ATOM 785 N N . CYS A 1 105 ? 38.750 4.177 9.055 1.00 12.30 125 CYS A N 1
ATOM 786 C CA . CYS A 1 105 ? 38.951 4.866 10.318 1.00 12.62 125 CYS A CA 1
ATOM 787 C C . CYS A 1 105 ? 37.678 5.010 11.149 1.00 11.84 125 CYS A C 1
ATOM 788 O O . CYS A 1 105 ? 37.713 5.678 12.180 1.00 12.65 125 CYS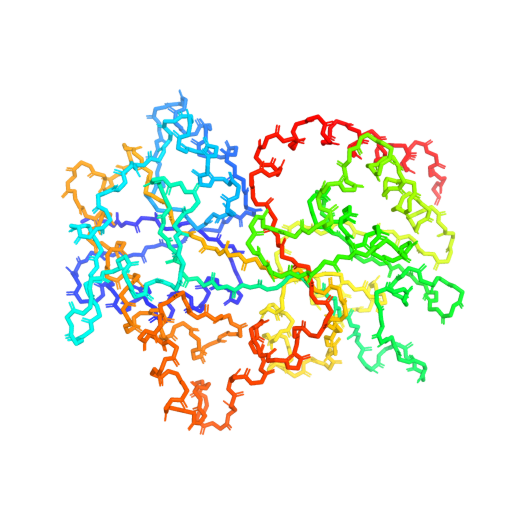 A O 1
ATOM 791 N N . ALA A 1 106 ? 36.574 4.404 10.739 1.00 11.81 126 ALA A N 1
ATOM 792 C CA . ALA A 1 106 ? 35.295 4.587 11.417 1.00 11.77 126 ALA A CA 1
ATOM 793 C C . ALA A 1 106 ? 34.894 3.363 12.234 1.00 11.77 126 ALA A C 1
ATOM 794 O O . ALA A 1 106 ? 35.037 2.224 11.781 1.00 12.50 126 ALA A O 1
ATOM 796 N N . VAL A 1 107 ? 34.323 3.597 13.410 1.00 11.40 127 VAL A N 1
ATOM 797 C CA . VAL A 1 107 ? 33.558 2.577 14.119 1.00 10.83 127 VAL A CA 1
ATOM 798 C C . VAL A 1 107 ? 32.251 3.218 14.569 1.00 11.09 127 VAL A C 1
ATOM 799 O O . VAL A 1 107 ? 32.253 4.303 15.145 1.00 11.57 127 VAL A O 1
ATOM 803 N N . GLY A 1 108 ? 31.133 2.570 14.278 1.00 11.40 128 GLY A N 1
ATOM 804 C CA . GLY A 1 108 ? 29.853 3.159 14.604 1.00 11.79 128 GLY A CA 1
ATOM 805 C C . GLY A 1 108 ? 29.588 3.214 16.093 1.00 11.20 128 GLY A C 1
ATOM 806 O O . GLY A 1 108 ? 30.072 2.394 16.870 1.00 12.18 128 GLY A O 1
ATOM 807 N N . ASN A 1 109 ? 28.793 4.209 16.489 1.00 10.95 129 ASN A N 1
ATOM 808 C CA . ASN A 1 109 ? 28.163 4.192 17.805 1.00 11.68 129 ASN A CA 1
ATOM 809 C C . ASN A 1 109 ? 26.645 4.174 17.675 1.00 11.52 129 ASN A C 1
ATOM 810 O O . ASN A 1 109 ? 26.035 3.125 17.938 1.00 12.35 129 ASN A O 1
ATOM 815 N N . ILE A 1 110 ? 26.019 5.265 17.224 1.00 11.49 130 ILE A N 1
ATOM 816 C CA . ILE A 1 110 ? 24.569 5.333 17.108 1.00 11.34 130 ILE A CA 1
ATOM 817 C C . ILE A 1 110 ? 24.152 5.888 15.751 1.00 11.20 130 ILE A C 1
ATOM 818 O O . ILE A 1 110 ? 24.955 6.439 14.993 1.00 11.55 130 ILE A O 1
ATOM 823 N N . LEU A 1 111 ? 22.860 5.741 15.481 1.00 11.41 131 LEU A N 1
ATOM 824 C CA . LEU A 1 111 ? 22.168 6.386 14.384 1.00 11.87 131 LEU A CA 1
ATOM 825 C C . LEU A 1 111 ? 21.279 7.486 14.934 1.00 11.60 131 LEU A C 1
ATOM 826 O O . LEU A 1 111 ? 20.680 7.331 16.003 1.00 12.16 131 LEU A O 1
ATOM 831 N N . TYR A 1 112 ? 21.192 8.585 14.189 1.00 11.50 132 TYR A N 1
ATOM 832 C CA . TYR A 1 112 ? 20.445 9.761 14.609 1.00 11.32 132 TYR A CA 1
ATOM 833 C C . TYR A 1 112 ? 19.741 10.358 13.409 1.00 11.80 132 TYR A C 1
ATOM 834 O O . TYR A 1 112 ? 20.099 10.084 12.270 1.00 12.56 132 TYR A O 1
ATOM 843 N N . SER A 1 113 ? 18.760 11.216 13.677 1.00 11.50 133 SER A N 1
ATOM 844 C CA . SER A 1 113 ? 18.032 11.902 12.618 1.00 11.55 133 SER A CA 1
ATOM 845 C C . SER A 1 113 ? 18.175 13.411 12.723 1.00 11.66 133 SER A C 1
ATOM 846 O O . SER A 1 113 ? 18.145 13.978 13.821 1.00 12.53 133 SER A O 1
ATOM 849 N N . TRP A 1 114 ? 18.300 14.039 11.565 1.00 11.09 134 TRP A N 1
ATOM 850 C CA . TRP A 1 114 ? 18.025 15.460 11.415 1.00 11.29 134 TRP A CA 1
ATOM 851 C C . TRP A 1 114 ? 16.535 15.585 11.113 1.00 11.34 134 TRP A C 1
ATOM 852 O O . TRP A 1 114 ? 16.048 15.005 10.141 1.00 12.36 134 TRP A O 1
ATOM 863 N N . ASN A 1 115 ? 15.803 16.304 11.949 1.00 11.65 135 ASN A N 1
ATOM 864 C CA . ASN A 1 115 ? 14.382 16.526 11.679 1.00 12.00 135 ASN A CA 1
ATOM 865 C C . ASN A 1 115 ? 14.046 17.956 12.071 1.00 12.04 135 ASN A C 1
ATOM 866 O O . ASN A 1 115 ? 14.929 18.819 12.032 1.00 12.33 135 ASN A O 1
ATOM 871 N N . PHE A 1 116 ? 12.795 18.257 12.406 1.00 12.31 136 PHE A N 1
ATOM 872 C CA . PHE A 1 116 ? 12.479 19.577 12.931 1.00 12.96 136 PHE A CA 1
ATOM 873 C C . PHE A 1 116 ? 11.412 19.448 13.995 1.00 13.43 136 PHE A C 1
ATOM 874 O O . PHE A 1 116 ? 10.772 18.410 14.135 1.00 14.12 136 PHE A O 1
ATOM 882 N N . ALA A 1 117 ? 11.236 20.519 14.755 1.00 13.37 137 ALA A N 1
ATOM 883 C CA . ALA A 1 117 ? 10.238 20.531 15.806 1.00 13.74 137 ALA A CA 1
ATOM 884 C C . ALA A 1 117 ? 9.598 21.911 15.903 1.00 14.70 137 ALA A C 1
ATOM 885 O O . ALA A 1 117 ? 10.111 22.912 15.387 1.00 15.00 137 ALA A O 1
ATOM 887 N N . TYR A 1 118 ? 8.464 21.940 16.593 1.00 14.93 138 TYR A N 1
ATOM 888 C CA . TYR A 1 118 ? 7.813 23.173 16.996 1.00 15.72 138 TYR A CA 1
ATOM 889 C C . TYR A 1 118 ? 7.427 23.045 18.462 1.00 16.67 138 TYR A C 1
ATOM 890 O O . TYR A 1 118 ? 7.470 21.960 19.048 1.00 17.23 138 TYR A O 1
ATOM 899 N N . ASN A 1 119 ? 7.066 24.173 19.061 1.00 17.60 139 ASN A N 1
ATOM 900 C CA . ASN A 1 119 ? 6.590 24.213 20.437 1.00 18.94 139 ASN A CA 1
ATOM 901 C C . ASN A 1 119 ? 5.064 24.200 20.393 1.00 19.55 139 ASN A C 1
ATOM 902 O O . ASN A 1 119 ? 4.435 25.178 19.969 1.00 19.91 139 ASN A O 1
ATOM 907 N N . ASP A 1 120 ? 4.469 23.085 20.820 1.00 20.31 140 ASP A N 1
ATOM 908 C CA . ASP A 1 120 ? 3.023 22.920 20.704 1.00 21.36 140 ASP A CA 1
ATOM 909 C C . ASP A 1 120 ? 2.256 23.949 21.520 1.00 21.97 140 ASP A C 1
ATOM 910 O O . ASP A 1 120 ? 1.104 24.247 21.193 1.00 22.63 140 ASP A O 1
ATOM 915 N N . ALA A 1 121 ? 2.861 24.493 22.572 1.00 22.25 141 ALA A N 1
ATOM 916 C CA . ALA A 1 121 ? 2.205 25.490 23.405 1.00 22.96 141 ALA A CA 1
ATOM 917 C C . ALA A 1 121 ? 2.293 26.893 22.831 1.00 23.46 141 ALA A C 1
ATOM 918 O O . ALA A 1 121 ? 1.574 27.780 23.302 1.00 25.28 141 ALA A O 1
ATOM 920 N N . LYS A 1 122 ? 3.156 27.121 21.838 1.00 22.94 142 LYS A N 1
ATOM 921 C CA . LYS A 1 122 ? 3.339 28.450 21.276 1.00 23.14 142 LYS A CA 1
ATOM 922 C C . LYS A 1 122 ? 2.935 28.567 19.818 1.00 22.59 142 LYS A C 1
ATOM 923 O O . LYS A 1 122 ? 2.666 29.683 19.362 1.00 23.89 142 LYS A O 1
ATOM 929 N N . ILE A 1 123 ? 2.869 27.458 19.082 1.00 21.46 143 ILE A N 1
ATOM 930 C CA . ILE A 1 123 ? 2.738 27.525 17.631 1.00 21.06 143 ILE A CA 1
ATOM 931 C C . ILE A 1 123 ? 1.376 28.059 17.208 1.00 21.71 143 ILE A C 1
ATOM 932 O O . ILE A 1 123 ? 1.268 28.699 16.159 1.00 22.51 143 ILE A O 1
ATOM 937 N N . GLY A 1 124 ? 0.321 27.798 17.983 1.00 22.16 144 GLY A N 1
ATOM 938 C CA . GLY A 1 124 ? -1.027 28.189 17.620 1.00 22.93 144 GLY A CA 1
ATOM 939 C C . GLY A 1 124 ? -1.874 26.993 17.224 1.00 23.13 144 GLY A C 1
ATOM 940 O O . GLY A 1 124 ? -1.474 25.835 17.352 1.00 23.36 144 GLY A O 1
ATOM 941 N N . ASP A 1 125 ? -3.067 27.293 16.703 1.00 24.32 145 ASP A N 1
ATOM 942 C CA . ASP A 1 125 ? -4.032 26.232 16.432 1.00 25.70 145 ASP A CA 1
ATOM 943 C C . ASP A 1 125 ? -3.617 25.366 15.251 1.00 25.00 145 ASP A C 1
ATOM 944 O O . ASP A 1 125 ? -3.864 24.155 15.251 1.00 26.52 145 ASP A O 1
ATOM 949 N N . LYS A 1 126 ? -3.013 25.960 14.228 1.00 23.53 146 LYS A N 1
ATOM 950 C CA . LYS A 1 126 ? -2.515 25.184 13.099 1.00 22.84 146 LYS A CA 1
ATOM 951 C C . LYS A 1 126 ? -1.187 24.538 13.477 1.00 20.45 146 LYS A C 1
ATOM 952 O O . LYS A 1 126 ? -0.312 25.185 14.060 1.00 20.63 146 LYS A O 1
ATOM 958 N N . LYS A 1 127 ? -1.038 23.259 13.149 1.00 19.83 147 LYS A N 1
ATOM 959 C CA . LYS A 1 127 ? 0.128 22.490 13.566 1.00 18.17 147 LYS A CA 1
ATOM 960 C C . LYS A 1 127 ? 0.948 22.055 12.357 1.00 17.22 147 LYS A C 1
ATOM 961 O O . LYS A 1 127 ? 0.405 21.413 11.446 1.00 17.90 147 LYS A O 1
ATOM 967 N N . PRO A 1 128 ? 2.247 22.363 12.312 1.00 16.26 148 PRO A N 1
ATOM 968 C CA . PRO A 1 128 ? 3.079 21.874 11.205 1.00 15.96 148 PRO A CA 1
ATOM 969 C C . PRO A 1 128 ? 3.093 20.359 11.155 1.00 16.03 148 PRO A C 1
ATOM 970 O O . PRO A 1 128 ? 3.150 19.685 12.189 1.00 16.76 148 PRO A O 1
ATOM 974 N N . LYS A 1 129 ? 3.086 19.829 9.936 1.00 15.55 149 LYS A N 1
ATOM 975 C CA . LYS A 1 129 ? 3.077 18.384 9.733 1.00 16.26 149 LYS A CA 1
ATOM 976 C C . LYS A 1 129 ? 4.049 17.906 8.664 1.00 15.49 149 LYS A C 1
ATOM 977 O O . LYS A 1 129 ? 4.255 16.694 8.539 1.00 16.70 149 LYS A O 1
ATOM 983 N N . SER A 1 130 ? 4.653 18.796 7.888 1.00 14.63 150 SER A N 1
ATOM 984 C CA . SER A 1 130 ? 5.459 18.391 6.745 1.00 13.67 150 SER A CA 1
ATOM 985 C C . SER A 1 130 ? 6.658 19.318 6.614 1.00 13.06 150 SER A C 1
ATOM 986 O O . SER A 1 130 ? 6.687 20.419 7.175 1.00 13.90 150 SER A O 1
ATOM 989 N N . ILE A 1 131 ? 7.636 18.879 5.816 1.00 13.05 151 ILE A N 1
ATOM 990 C CA . ILE A 1 131 ? 8.767 19.752 5.537 1.00 12.66 151 ILE A CA 1
ATOM 991 C C . ILE A 1 131 ? 8.328 20.954 4.704 1.00 12.30 151 ILE A C 1
ATOM 992 O O . ILE A 1 131 ? 8.936 22.029 4.790 1.00 13.10 151 ILE A O 1
ATOM 997 N N . LYS A 1 132 ? 7.280 20.811 3.881 1.00 12.55 152 LYS A N 1
ATOM 998 C CA . LYS A 1 132 ? 6.757 21.979 3.186 1.00 12.80 152 LYS A CA 1
ATOM 999 C C . LYS A 1 132 ? 6.246 23.018 4.179 1.00 13.21 152 LYS A C 1
ATOM 1000 O O . LYS A 1 132 ? 6.447 24.222 3.987 1.00 13.99 152 LYS A O 1
ATOM 1006 N N . ASP A 1 133 ? 5.636 22.571 5.279 1.00 13.38 153 ASP A N 1
ATOM 1007 C CA . ASP A 1 133 ? 5.191 23.505 6.315 1.00 14.03 153 ASP A CA 1
ATOM 1008 C C . ASP A 1 133 ? 6.363 24.285 6.907 1.00 13.50 153 ASP A C 1
ATOM 1009 O O . ASP A 1 133 ? 6.230 25.472 7.229 1.00 14.31 153 ASP A O 1
ATOM 1014 N N . PHE A 1 134 ? 7.526 23.637 7.048 1.00 13.53 154 PHE A N 1
ATOM 1015 C CA . PHE A 1 134 ? 8.707 24.329 7.557 1.00 13.32 154 PHE A CA 1
ATOM 1016 C C . PHE A 1 134 ? 9.022 25.555 6.712 1.00 13.25 154 PHE A C 1
ATOM 1017 O O . PHE A 1 134 ? 9.484 26.576 7.236 1.00 14.64 154 PHE A O 1
ATOM 1025 N N . PHE A 1 135 ? 8.806 25.465 5.401 1.00 13.33 155 PHE A N 1
ATOM 1026 C CA . PHE A 1 135 ? 9.095 26.557 4.478 1.00 14.23 155 PHE A CA 1
ATOM 1027 C C . PHE A 1 135 ? 7.903 27.469 4.210 1.00 14.38 155 PHE A C 1
ATOM 1028 O O . PHE A 1 135 ? 8.061 28.457 3.484 1.00 15.34 155 PHE A O 1
ATOM 1036 N N . ASN A 1 136 ? 6.739 27.192 4.793 1.00 13.95 156 ASN A N 1
ATOM 1037 C CA . ASN A 1 136 ? 5.508 27.904 4.448 1.00 14.09 156 ASN A CA 1
ATOM 1038 C C . ASN A 1 136 ? 5.306 29.076 5.401 1.00 14.63 156 ASN A C 1
ATOM 1039 O O . ASN A 1 136 ? 4.737 28.934 6.487 1.00 14.93 156 ASN A O 1
ATOM 1044 N N . THR A 1 137 ? 5.776 30.255 4.989 1.00 15.40 157 THR A N 1
ATOM 1045 C CA . THR A 1 137 ? 5.684 31.435 5.839 1.00 16.33 157 THR A CA 1
ATOM 1046 C C . THR A 1 137 ? 4.307 32.069 5.829 1.00 16.72 157 THR A C 1
ATOM 1047 O O . THR A 1 137 ? 4.020 32.891 6.705 1.00 18.04 157 THR A O 1
ATOM 1051 N N . LYS A 1 138 ? 3.462 31.730 4.856 1.00 16.48 158 LYS A N 1
ATOM 1052 C CA . LYS A 1 138 ? 2.107 32.260 4.850 1.00 16.40 158 LYS A CA 1
ATOM 1053 C C . LYS A 1 138 ? 1.240 31.527 5.863 1.00 16.81 158 LYS A C 1
ATOM 1054 O O . LYS A 1 138 ? 0.552 32.161 6.673 1.00 18.24 158 LYS A O 1
ATOM 1060 N N . LYS A 1 139 ? 1.289 30.193 5.861 1.00 16.47 159 LYS A N 1
ATOM 1061 C CA . LYS A 1 139 ? 0.510 29.441 6.830 1.00 16.02 159 LYS A CA 1
ATOM 1062 C C . LYS A 1 139 ? 1.140 29.509 8.216 1.00 16.22 159 LYS A C 1
ATOM 1063 O O . LYS A 1 139 ? 0.422 29.546 9.218 1.00 17.02 159 LYS A O 1
ATOM 1069 N N . PHE A 1 140 ? 2.467 29.544 8.288 1.00 15.85 160 PHE A N 1
ATOM 1070 C CA . PHE A 1 140 ? 3.211 29.559 9.546 1.00 15.65 160 PHE A CA 1
ATOM 1071 C C . PHE A 1 140 ? 4.229 30.695 9.523 1.00 16.46 160 PHE A C 1
ATOM 1072 O O . PHE A 1 140 ? 5.420 30.464 9.296 1.00 17.13 160 PHE A O 1
ATOM 1080 N N . PRO A 1 141 ? 3.802 31.933 9.755 1.00 17.03 161 PRO A N 1
ATOM 1081 C CA . PRO A 1 141 ? 4.773 33.033 9.839 1.00 17.54 161 PRO A CA 1
ATOM 1082 C C . PRO A 1 141 ? 5.660 32.907 11.066 1.00 17.83 161 PRO A C 1
ATOM 1083 O O . PRO A 1 141 ? 5.233 32.437 12.121 1.00 18.64 161 PRO A O 1
ATOM 1087 N N . GLY A 1 142 ? 6.905 33.364 10.924 1.00 17.11 162 GLY A N 1
ATOM 1088 C CA . GLY A 1 142 ? 7.823 33.443 12.045 1.00 16.41 162 GLY A CA 1
ATOM 1089 C C . GLY A 1 142 ? 9.234 33.025 11.685 1.00 16.90 162 GLY A C 1
ATOM 1090 O O . GLY A 1 142 ? 9.485 32.479 10.603 1.00 17.23 162 GLY A O 1
ATOM 1091 N N . LYS A 1 143 ? 10.172 33.276 12.586 1.00 17.22 163 LYS A N 1
ATOM 1092 C CA . LYS A 1 143 ? 11.547 32.899 12.321 1.00 17.90 163 LYS A CA 1
ATOM 1093 C C . LYS A 1 143 ? 11.717 31.387 12.401 1.00 16.44 163 LYS A C 1
ATOM 1094 O O . LYS A 1 143 ? 11.027 30.697 13.159 1.00 16.76 163 LYS A O 1
ATOM 1100 N N . ARG A 1 144 ? 12.655 30.878 11.606 1.00 15.51 164 ARG A N 1
ATOM 1101 C CA . ARG A 1 144 ? 13.091 29.493 11.666 1.00 14.83 164 ARG A CA 1
ATOM 1102 C C . ARG A 1 144 ? 14.521 29.444 12.172 1.00 14.94 164 ARG A C 1
ATOM 1103 O O . ARG A 1 144 ? 15.307 30.362 11.939 1.00 16.72 164 ARG A O 1
ATOM 1111 N N . ALA A 1 145 ? 14.872 28.349 12.839 1.00 14.35 165 ALA A N 1
ATOM 1112 C CA . ALA A 1 145 ? 16.267 28.014 13.084 1.00 13.97 165 ALA A CA 1
ATOM 1113 C C . ALA A 1 145 ? 16.669 26.903 12.130 1.00 13.31 165 ALA A C 1
ATOM 1114 O O . ALA A 1 145 ? 15.961 25.898 12.012 1.00 14.46 165 ALA A O 1
ATOM 1116 N N . ILE A 1 146 ? 17.792 27.097 11.442 1.00 13.30 166 ILE A N 1
ATOM 1117 C CA . ILE A 1 146 ? 18.339 26.107 10.527 1.00 13.20 166 ILE A CA 1
ATOM 1118 C C . ILE A 1 146 ? 19.823 25.946 10.826 1.00 13.04 166 ILE A C 1
ATOM 1119 O O . ILE A 1 146 ? 20.459 26.815 11.424 1.00 13.45 166 ILE A O 1
ATOM 1124 N N . TYR A 1 147 ? 20.378 24.815 10.407 1.00 12.64 167 TYR A N 1
ATOM 1125 C CA . TYR A 1 147 ? 21.771 24.503 10.720 1.00 13.25 167 TYR A CA 1
ATOM 1126 C C . TYR A 1 147 ? 22.709 25.508 10.050 1.00 13.14 167 TYR A C 1
ATOM 1127 O O . TYR A 1 147 ? 22.441 26.009 8.960 1.00 13.05 167 TYR A O 1
ATOM 1136 N N . LYS A 1 148 ? 23.841 25.781 10.711 1.00 13.18 168 LYS A N 1
ATOM 1137 C CA . LYS A 1 148 ? 24.775 26.782 10.207 1.00 13.90 168 LYS A CA 1
ATOM 1138 C C . LYS A 1 148 ? 25.401 26.396 8.871 1.00 14.00 168 LYS A C 1
ATOM 1139 O O . LYS A 1 148 ? 25.827 27.282 8.128 1.00 14.88 168 LYS A O 1
ATOM 1145 N N . GLY A 1 149 ? 25.536 25.099 8.587 1.00 14.17 169 GLY A N 1
ATOM 1146 C CA . GLY A 1 149 ? 26.191 24.626 7.386 1.00 13.77 169 GLY A CA 1
ATOM 1147 C C . GLY A 1 149 ? 25.192 24.214 6.304 1.00 13.12 169 GLY A C 1
ATOM 1148 O O . GLY A 1 149 ? 24.002 24.017 6.551 1.00 13.43 169 GLY A O 1
ATOM 1149 N N . ALA A 1 150 ? 25.707 24.059 5.084 1.00 13.06 170 ALA A N 1
ATOM 1150 C CA . ALA A 1 150 ? 24.860 23.648 3.970 1.00 12.73 170 ALA A CA 1
ATOM 1151 C C . ALA A 1 150 ? 24.351 22.223 4.137 1.00 12.08 170 ALA A C 1
ATOM 1152 O O . ALA A 1 150 ? 23.247 21.905 3.692 1.00 12.31 170 ALA A O 1
ATOM 1154 N N . MET A 1 151 ? 25.144 21.352 4.744 1.00 12.85 171 MET A N 1
ATOM 1155 C CA . MET A 1 151 ? 24.768 19.957 4.895 1.00 12.77 171 MET A CA 1
ATOM 1156 C C . MET A 1 151 ? 23.466 19.853 5.675 1.00 11.96 171 MET A C 1
ATOM 1157 O O . MET A 1 151 ? 23.306 20.485 6.721 1.00 13.09 171 MET A O 1
ATOM 1162 N N . SER A 1 152 ? 22.548 19.032 5.155 1.00 11.49 172 SER A N 1
ATOM 1163 C CA . SER A 1 152 ? 21.185 18.811 5.637 1.00 12.03 172 SER A CA 1
ATOM 1164 C C . SER A 1 152 ? 20.212 19.862 5.111 1.00 11.66 172 SER A C 1
ATOM 1165 O O . SER A 1 152 ? 19.088 19.527 4.724 1.00 12.35 172 SER A O 1
ATOM 1168 N N . ASN A 1 153 ? 20.635 21.129 5.075 1.00 11.56 173 ASN A N 1
ATOM 1169 C CA . ASN A 1 153 ? 19.771 22.188 4.565 1.00 11.31 173 ASN A CA 1
ATOM 1170 C C . ASN A 1 153 ? 19.473 22.001 3.092 1.00 12.12 173 ASN A C 1
ATOM 1171 O O . ASN A 1 153 ? 18.339 22.218 2.651 1.00 12.19 173 ASN A O 1
ATOM 1176 N N . LEU A 1 154 ? 20.476 21.641 2.292 1.00 11.55 174 LEU A N 1
ATOM 1177 C CA . LEU A 1 154 ? 20.203 21.534 0.864 1.00 11.49 174 LEU A CA 1
ATOM 1178 C C . LEU A 1 154 ? 19.259 20.380 0.572 1.00 11.32 174 LEU A C 1
ATOM 1179 O O . LEU A 1 154 ? 18.373 20.498 -0.281 1.00 11.85 174 LEU A O 1
ATOM 1184 N N . GLU A 1 155 ? 19.431 19.261 1.283 1.00 11.42 175 GLU A N 1
ATOM 1185 C CA . GLU A 1 155 ? 18.544 18.118 1.115 1.00 11.47 175 GLU A CA 1
ATOM 1186 C C . GLU A 1 155 ? 17.100 18.490 1.431 1.00 11.75 175 GLU A C 1
ATOM 1187 O O . GLU A 1 155 ? 16.193 18.209 0.638 1.00 12.05 175 GLU A O 1
ATOM 1193 N N . ILE A 1 156 ? 16.852 19.085 2.605 1.00 11.60 176 ILE A N 1
ATOM 1194 C CA . ILE A 1 156 ? 15.464 19.358 2.983 1.00 12.30 176 ILE A CA 1
ATOM 1195 C C . ILE A 1 156 ? 14.868 20.426 2.084 1.00 12.17 176 ILE A C 1
ATOM 1196 O O . ILE A 1 156 ? 13.671 20.391 1.788 1.00 13.23 176 ILE A O 1
ATOM 1201 N N . ALA A 1 157 ? 15.681 21.374 1.620 1.00 11.56 177 ALA A N 1
ATOM 1202 C CA . ALA A 1 157 ? 15.179 22.396 0.707 1.00 12.76 177 ALA A CA 1
ATOM 1203 C C . ALA A 1 157 ? 14.687 21.771 -0.586 1.00 12.64 177 ALA A C 1
ATOM 1204 O O . ALA A 1 157 ? 13.623 22.140 -1.099 1.00 13.62 177 ALA A O 1
ATOM 1206 N N . LEU A 1 158 ? 15.457 20.835 -1.139 1.00 12.49 178 LEU A N 1
ATOM 1207 C CA . LEU A 1 158 ? 15.044 20.206 -2.384 1.00 12.37 178 LEU A CA 1
ATOM 1208 C C . LEU A 1 158 ? 13.796 19.367 -2.194 1.00 12.75 178 LEU A C 1
ATOM 1209 O O . LEU A 1 158 ? 12.884 19.414 -3.025 1.00 13.55 178 LEU A O 1
ATOM 1214 N N . VAL A 1 159 ? 13.701 18.644 -1.084 1.00 12.95 179 VAL A N 1
ATOM 1215 C CA . VAL A 1 159 ? 12.496 17.858 -0.850 1.00 14.04 179 VAL A CA 1
ATOM 1216 C C . VAL A 1 159 ? 11.294 18.771 -0.629 1.00 15.45 179 VAL A C 1
ATOM 1217 O O . VAL A 1 159 ? 10.191 18.487 -1.108 1.00 17.32 179 VAL A O 1
ATOM 1221 N N . ALA A 1 160 ? 11.492 19.899 0.056 1.00 15.17 180 ALA A N 1
ATOM 1222 C CA . ALA A 1 160 ? 10.417 20.874 0.194 1.00 15.76 180 ALA A CA 1
ATOM 1223 C C . ALA A 1 160 ? 10.015 21.480 -1.145 1.00 16.54 180 ALA A C 1
ATOM 1224 O O . ALA A 1 160 ? 8.874 21.939 -1.286 1.00 17.83 180 ALA A O 1
ATOM 1226 N N . ASP A 1 161 ? 10.933 21.512 -2.121 1.00 16.26 181 ASP A N 1
ATOM 1227 C CA . ASP A 1 161 ? 10.655 21.930 -3.489 1.00 17.23 181 ASP A CA 1
ATOM 1228 C C . ASP A 1 161 ? 10.010 20.837 -4.317 1.00 18.53 181 ASP A C 1
ATOM 1229 O O . ASP A 1 161 ? 9.824 21.035 -5.521 1.00 20.61 181 ASP A O 1
ATOM 1234 N N . GLY A 1 162 ? 9.682 19.699 -3.726 1.00 18.80 182 GLY A N 1
ATOM 1235 C CA . GLY A 1 162 ? 9.034 18.635 -4.458 1.00 19.56 182 GLY A CA 1
ATOM 1236 C C . GLY A 1 162 ? 9.962 17.697 -5.192 1.00 18.51 182 GLY A C 1
ATOM 1237 O O . GLY A 1 162 ? 9.484 16.874 -5.980 1.00 21.64 182 GLY A O 1
ATOM 1238 N N . VAL A 1 163 ? 11.281 17.794 -4.961 1.00 16.99 183 VAL A N 1
ATOM 1239 C CA . VAL A 1 163 ? 12.229 16.837 -5.519 1.00 17.36 183 VAL A CA 1
ATOM 1240 C C . VAL A 1 163 ? 12.202 15.592 -4.644 1.00 18.17 183 VAL A C 1
ATOM 1241 O O . VAL A 1 163 ? 12.150 15.681 -3.410 1.00 21.14 183 VAL A O 1
ATOM 1245 N N . LYS A 1 164 ? 12.210 14.421 -5.268 1.00 17.21 184 LYS A N 1
ATOM 1246 C CA . LYS A 1 164 ? 11.972 13.176 -4.540 1.00 18.25 184 LYS A CA 1
ATOM 1247 C C . LYS A 1 164 ? 13.269 12.578 -3.994 1.00 16.44 184 LYS A C 1
ATOM 1248 O O . LYS A 1 164 ? 14.249 12.413 -4.722 1.00 17.55 184 LYS A O 1
ATOM 1254 N N . ALA A 1 165 ? 13.263 12.242 -2.716 1.00 15.27 185 ALA A N 1
ATOM 1255 C CA . ALA A 1 165 ? 14.277 11.384 -2.123 1.00 14.93 185 ALA A CA 1
ATOM 1256 C C . ALA A 1 165 ? 13.749 9.955 -2.107 1.00 15.63 185 ALA A C 1
ATOM 1257 O O . ALA A 1 165 ? 12.545 9.721 -2.188 1.00 18.98 185 ALA A O 1
ATOM 1259 N N . SER A 1 166 ? 14.656 8.992 -2.002 1.00 14.73 186 SER A N 1
ATOM 1260 C CA . SER A 1 166 ? 14.268 7.588 -1.979 1.00 14.89 186 SER A CA 1
ATOM 1261 C C . SER A 1 166 ? 14.303 6.973 -0.595 1.00 15.00 186 SER A C 1
ATOM 1262 O O . SER A 1 166 ? 13.704 5.907 -0.401 1.00 17.06 186 SER A O 1
ATOM 1265 N N . GLY A 1 167 ? 15.001 7.583 0.349 1.00 14.66 187 GLY A N 1
ATOM 1266 C CA . GLY A 1 167 ? 15.379 6.869 1.548 1.00 15.01 187 GLY A CA 1
ATOM 1267 C C . GLY A 1 167 ? 16.462 5.849 1.229 1.00 14.10 187 GLY A C 1
ATOM 1268 O O . GLY A 1 167 ? 16.965 5.728 0.102 1.00 14.96 187 GLY A O 1
ATOM 1269 N N . ALA A 1 168 ? 16.798 5.072 2.246 1.00 14.61 188 ALA A N 1
ATOM 1270 C CA . ALA A 1 168 ? 17.893 4.129 2.118 1.00 16.02 188 ALA A CA 1
ATOM 1271 C C . ALA A 1 168 ? 17.617 3.103 1.027 1.00 18.35 188 ALA A C 1
ATOM 1272 O O . ALA A 1 168 ? 16.511 2.568 0.913 1.00 19.58 188 ALA A O 1
ATOM 1274 N N . GLN A 1 169 ? 18.644 2.830 0.230 1.00 20.49 189 GLN A N 1
ATOM 1275 C CA . GLN A 1 169 ? 18.643 1.753 -0.751 1.00 24.02 189 GLN A CA 1
ATOM 1276 C C . GLN A 1 169 ? 20.084 1.599 -1.213 1.00 25.82 189 GLN A C 1
ATOM 1277 O O . GLN A 1 169 ? 20.930 2.455 -0.941 1.00 25.54 189 GLN A O 1
ATOM 1283 N N . ALA A 1 170 ? 20.364 0.493 -1.898 1.00 28.39 190 ALA A N 1
ATOM 1284 C CA . ALA A 1 170 ? 21.718 0.250 -2.382 1.00 30.72 190 ALA A CA 1
ATOM 1285 C C . ALA A 1 170 ? 22.185 1.411 -3.253 1.00 31.48 190 ALA A C 1
ATOM 1286 O O . ALA A 1 170 ? 21.469 1.846 -4.156 1.00 32.66 190 ALA A O 1
ATOM 1288 N N . GLY A 1 171 ? 23.385 1.924 -2.968 1.00 31.71 191 GLY A N 1
ATOM 1289 C CA . GLY A 1 171 ? 23.919 3.079 -3.668 1.00 31.14 191 GLY A CA 1
ATOM 1290 C C . GLY A 1 171 ? 23.624 4.409 -3.009 1.00 29.63 191 GLY A C 1
ATOM 1291 O O . GLY A 1 171 ? 24.101 5.449 -3.489 1.00 30.50 191 GLY A O 1
ATOM 1292 N N . GLY A 1 172 ? 22.854 4.417 -1.937 1.00 25.97 192 GLY A N 1
ATOM 1293 C CA . GLY A 1 172 ? 22.520 5.648 -1.260 1.00 23.42 192 GLY A CA 1
ATOM 1294 C C . GLY A 1 172 ? 21.259 6.273 -1.806 1.00 20.64 192 GLY A C 1
ATOM 1295 O O . GLY A 1 172 ? 20.622 5.804 -2.757 1.00 21.09 192 GLY A O 1
ATOM 1296 N N . ASP A 1 173 ? 20.894 7.381 -1.185 1.00 17.61 193 ASP A N 1
ATOM 1297 C CA . ASP A 1 173 ? 19.657 8.045 -1.548 1.00 14.61 193 ASP A CA 1
ATOM 1298 C C . ASP A 1 173 ? 19.754 8.599 -2.961 1.00 14.26 193 ASP A C 1
ATOM 1299 O O . ASP A 1 173 ? 20.745 9.233 -3.332 1.00 14.39 193 ASP A O 1
ATOM 1304 N N . LEU A 1 174 ? 18.696 8.391 -3.738 1.00 13.81 194 LEU A N 1
ATOM 1305 C CA . LEU A 1 174 ? 18.609 8.953 -5.078 1.00 14.43 194 LEU A CA 1
ATOM 1306 C C . LEU A 1 174 ? 18.624 10.476 -5.082 1.00 13.59 194 LEU A C 1
ATOM 1307 O O . LEU A 1 174 ? 18.908 11.077 -6.126 1.00 14.27 194 LEU A O 1
ATOM 1312 N N . LEU A 1 175 ? 18.337 11.117 -3.954 1.00 12.93 195 LEU A N 1
ATOM 1313 C CA . LEU A 1 175 ? 18.335 12.576 -3.924 1.00 12.95 195 LEU A CA 1
ATOM 1314 C C . LEU A 1 175 ? 19.676 13.156 -4.358 1.00 13.37 195 LEU A C 1
ATOM 1315 O O . LEU A 1 175 ? 19.723 14.229 -4.974 1.00 13.89 195 LEU A O 1
ATOM 1320 N N . TYR A 1 176 ? 20.779 12.477 -4.037 1.00 13.21 196 TYR A N 1
ATOM 1321 C CA . TYR A 1 176 ? 22.089 13.079 -4.261 1.00 13.35 196 TYR A CA 1
ATOM 1322 C C . TYR A 1 176 ? 22.414 13.225 -5.739 1.00 14.46 196 TYR A C 1
ATOM 1323 O O . TYR A 1 176 ? 23.145 14.149 -6.109 1.00 14.43 196 TYR A O 1
ATOM 1332 N N . ARG A 1 177 ? 21.858 12.362 -6.597 1.00 15.33 197 ARG A N 1
ATOM 1333 C CA . ARG A 1 177 ? 22.040 12.524 -8.033 1.00 16.54 197 ARG A CA 1
ATOM 1334 C C . ARG A 1 177 ? 21.323 13.760 -8.553 1.00 16.27 197 ARG A C 1
ATOM 1335 O O . ARG A 1 177 ? 21.575 14.182 -9.682 1.00 19.53 197 ARG A O 1
ATOM 1343 N N . LYS A 1 178 ? 20.454 14.351 -7.746 1.00 14.26 198 LYS A N 1
ATOM 1344 C CA . LYS A 1 178 ? 19.713 15.558 -8.069 1.00 14.52 198 LYS A CA 1
ATOM 1345 C C . LYS A 1 178 ? 20.346 16.779 -7.424 1.00 14.71 198 LYS A C 1
ATOM 1346 O O . LYS A 1 178 ? 19.745 17.850 -7.409 1.00 16.91 198 LYS A O 1
ATOM 1352 N N . MET A 1 179 ? 21.537 16.622 -6.864 1.00 14.26 199 MET A N 1
ATOM 1353 C CA . MET A 1 179 ? 22.265 17.672 -6.175 1.00 13.84 199 MET A CA 1
ATOM 1354 C C . MET A 1 179 ? 23.566 17.975 -6.906 1.00 13.76 199 MET A C 1
ATOM 1355 O O . MET A 1 179 ? 24.627 18.121 -6.306 1.00 14.51 199 MET A O 1
ATOM 1360 N N . GLU A 1 180 ? 23.489 18.067 -8.229 1.00 15.06 200 GLU A N 1
ATOM 1361 C CA . GLU A 1 180 ? 24.572 18.642 -9.007 1.00 16.03 200 GLU A CA 1
ATOM 1362 C C . GLU A 1 180 ? 24.398 20.152 -9.007 1.00 16.38 200 GLU A C 1
ATOM 1363 O O . GLU A 1 180 ? 23.643 20.683 -8.192 1.00 16.15 200 GLU A O 1
ATOM 1369 N N . GLY A 1 181 ? 25.087 20.858 -9.897 1.00 16.92 201 GLY A N 1
ATOM 1370 C CA . GLY A 1 181 ? 25.106 22.312 -9.819 1.00 17.29 201 GLY A CA 1
ATOM 1371 C C . GLY A 1 181 ? 23.721 22.933 -9.814 1.00 16.61 201 GLY A C 1
ATOM 1372 O O . GLY A 1 181 ? 23.426 23.804 -9.001 1.00 17.59 201 GLY A O 1
ATOM 1373 N N . ALA A 1 182 ? 22.864 22.520 -10.748 1.00 17.00 202 ALA A N 1
ATOM 1374 C CA . ALA A 1 182 ? 21.532 23.119 -10.829 1.00 17.24 202 ALA A CA 1
ATOM 1375 C C . ALA A 1 182 ? 20.725 22.853 -9.564 1.00 15.59 202 ALA A C 1
ATOM 1376 O O . ALA A 1 182 ? 20.037 23.746 -9.059 1.00 15.58 202 ALA A O 1
ATOM 1378 N N . GLY A 1 183 ? 20.792 21.630 -9.041 1.00 15.81 203 GLY A N 1
ATOM 1379 C CA . GLY A 1 183 ? 20.064 21.316 -7.826 1.00 15.05 203 GLY A CA 1
ATOM 1380 C C . GLY A 1 183 ? 20.577 22.084 -6.626 1.00 14.66 203 GLY A C 1
ATOM 1381 O O . GLY A 1 183 ? 19.797 22.564 -5.805 1.00 14.69 203 GLY A O 1
ATOM 1382 N N . ILE A 1 184 ? 21.900 22.227 -6.515 1.00 14.49 204 ILE A N 1
ATOM 1383 C CA . ILE A 1 184 ? 22.467 23.043 -5.443 1.00 14.98 204 ILE A CA 1
ATOM 1384 C C . ILE A 1 184 ? 21.964 24.479 -5.556 1.00 14.86 204 ILE A C 1
ATOM 1385 O O . ILE A 1 184 ? 21.597 25.104 -4.557 1.00 14.77 204 ILE A O 1
ATOM 1390 N N . ASP A 1 185 ? 21.938 25.026 -6.777 1.00 14.73 205 ASP A N 1
ATOM 1391 C CA . ASP A 1 185 ? 21.460 26.394 -6.943 1.00 15.09 205 ASP A CA 1
ATOM 1392 C C . ASP A 1 185 ? 20.002 26.527 -6.520 1.00 14.94 205 ASP A C 1
ATOM 1393 O O . ASP A 1 185 ? 19.623 27.517 -5.885 1.00 15.01 205 ASP A O 1
ATOM 1398 N N . ARG A 1 186 ? 19.168 25.537 -6.848 1.00 14.20 206 ARG A N 1
ATOM 1399 C CA . ARG A 1 186 ? 17.772 25.586 -6.423 1.00 14.58 206 ARG A CA 1
ATOM 1400 C C . ARG A 1 186 ? 17.674 25.553 -4.909 1.00 14.10 206 ARG A C 1
ATOM 1401 O O . ARG A 1 186 ? 16.885 26.292 -4.310 1.00 14.67 206 ARG A O 1
ATOM 1409 N N . ALA A 1 187 ? 18.463 24.684 -4.272 1.00 13.63 207 ALA A N 1
ATOM 1410 C CA . ALA A 1 187 ? 18.422 24.569 -2.821 1.00 13.98 207 ALA A CA 1
ATOM 1411 C C . ALA A 1 187 ? 18.854 25.874 -2.160 1.00 13.63 207 ALA A C 1
ATOM 1412 O O . ALA A 1 187 ? 18.243 26.318 -1.180 1.00 14.43 207 ALA A O 1
ATOM 1414 N N . LEU A 1 188 ? 19.930 26.485 -2.665 1.00 13.54 208 LEU A N 1
ATOM 1415 C CA . LEU A 1 188 ? 20.396 27.756 -2.118 1.00 14.52 208 LEU A CA 1
ATOM 1416 C C . LEU A 1 188 ? 19.332 28.829 -2.262 1.00 14.80 208 LEU A C 1
ATOM 1417 O O . LEU A 1 188 ? 19.119 29.624 -1.341 1.00 15.49 208 LEU A O 1
ATOM 1422 N N . ALA A 1 189 ? 18.645 28.857 -3.409 1.00 14.70 209 ALA A N 1
ATOM 1423 C CA . ALA A 1 189 ? 17.592 29.842 -3.628 1.00 15.33 209 ALA A CA 1
ATOM 1424 C C . ALA A 1 189 ? 16.435 29.636 -2.658 1.00 14.67 209 ALA A C 1
ATOM 1425 O O . ALA A 1 189 ? 15.838 30.609 -2.178 1.00 15.59 209 ALA A O 1
ATOM 1427 N N . LYS A 1 190 ? 16.121 28.375 -2.344 1.00 14.80 210 LYS A N 1
ATOM 1428 C CA . LYS A 1 190 ? 15.030 28.065 -1.425 1.00 15.32 210 LYS A CA 1
ATOM 1429 C C . LYS A 1 190 ? 15.357 28.539 -0.010 1.00 14.51 210 LYS A C 1
ATOM 1430 O O . LYS A 1 190 ? 14.516 29.143 0.665 1.00 15.10 210 LYS A O 1
ATOM 1436 N N . ILE A 1 191 ? 16.578 28.272 0.456 1.00 14.16 211 ILE A N 1
ATOM 1437 C CA . ILE A 1 191 ? 16.983 28.752 1.774 1.00 14.37 211 ILE A CA 1
ATOM 1438 C C . ILE A 1 191 ? 17.019 30.278 1.794 1.00 15.19 211 ILE A C 1
ATOM 1439 O O . ILE A 1 191 ? 16.519 30.917 2.729 1.00 15.54 211 ILE A O 1
ATOM 1444 N N . LYS A 1 192 ? 17.610 30.886 0.766 1.00 15.48 212 LYS A N 1
ATOM 1445 C CA . LYS A 1 192 ? 17.647 32.344 0.704 1.00 16.97 212 LYS A CA 1
ATOM 1446 C C . LYS A 1 192 ? 16.242 32.922 0.785 1.00 16.59 212 LYS A C 1
ATOM 1447 O O . LYS A 1 192 ? 16.006 33.914 1.478 1.00 17.04 212 LYS A O 1
ATOM 1453 N N . LYS A 1 193 ? 15.293 32.302 0.090 1.00 16.60 213 LYS A N 1
ATOM 1454 C CA A LYS A 1 193 ? 13.916 32.782 0.101 0.37 16.92 213 LYS A CA 1
ATOM 1455 C CA B LYS A 1 193 ? 13.917 32.784 0.102 0.63 16.91 213 LYS A CA 1
ATOM 1456 C C . LYS A 1 193 ? 13.341 32.764 1.514 1.00 16.72 213 LYS A C 1
ATOM 1457 O O . LYS A 1 193 ? 12.746 33.748 1.973 1.00 17.41 213 LYS A O 1
ATOM 1468 N N . LEU A 1 194 ? 13.509 31.651 2.222 1.00 15.54 214 LEU A N 1
ATOM 1469 C CA . LEU A 1 194 ? 13.025 31.555 3.592 1.00 15.67 214 LEU A CA 1
ATOM 1470 C C . LEU A 1 194 ? 13.664 32.614 4.475 1.00 15.93 214 LEU A C 1
ATOM 1471 O O . LEU A 1 194 ? 12.985 33.266 5.274 1.00 16.81 214 LEU A O 1
ATOM 1476 N N . CYS A 1 195 ? 14.970 32.798 4.352 1.00 15.56 215 CYS A N 1
ATOM 1477 C CA . CYS A 1 195 ? 15.669 33.680 5.269 1.00 16.55 215 CYS A CA 1
ATOM 1478 C C . CYS A 1 195 ? 15.459 35.153 4.948 1.00 17.92 215 CYS A C 1
ATOM 1479 O O . CYS A 1 195 ? 15.628 35.992 5.835 1.00 20.16 215 CYS A O 1
ATOM 1482 N N . THR A 1 196 ? 15.075 35.485 3.717 1.00 18.16 216 THR A N 1
ATOM 1483 C CA . THR A 1 196 ? 14.836 36.874 3.347 1.00 20.14 216 THR A CA 1
ATOM 1484 C C . THR A 1 196 ? 13.373 37.272 3.474 1.00 20.27 216 THR A C 1
ATOM 1485 O O . THR A 1 196 ? 13.067 38.463 3.454 1.00 21.84 216 THR A O 1
ATOM 1489 N N . ASP A 1 197 ? 12.478 36.320 3.635 1.00 20.28 217 ASP A N 1
ATOM 1490 C CA . ASP A 1 197 ? 11.061 36.623 3.731 1.00 20.44 217 ASP A CA 1
ATOM 1491 C C . ASP A 1 197 ? 10.777 37.392 5.015 1.00 21.44 217 ASP A C 1
ATOM 1492 O O . ASP A 1 197 ? 11.154 36.931 6.100 1.00 21.63 217 ASP A O 1
ATOM 1497 N N . PRO A 1 198 ? 10.107 38.549 4.949 1.00 23.26 218 PRO A N 1
ATOM 1498 C CA . PRO A 1 198 ? 9.790 39.269 6.189 1.00 24.05 218 PRO A CA 1
ATOM 1499 C C . PRO A 1 198 ? 8.953 38.448 7.151 1.00 23.24 218 PRO A C 1
ATOM 1500 O O . PRO A 1 198 ? 8.997 38.696 8.363 1.00 24.57 218 PRO A O 1
ATOM 1504 N N . ASN A 1 199 ? 8.200 37.472 6.650 1.00 22.10 219 ASN A N 1
ATOM 1505 C CA . ASN A 1 199 ? 7.424 36.571 7.489 1.00 22.04 219 ASN A CA 1
ATOM 1506 C C . ASN A 1 199 ? 8.151 35.267 7.774 1.00 19.93 219 ASN A C 1
ATOM 1507 O O . ASN A 1 199 ? 7.551 34.333 8.321 1.00 20.04 219 ASN A O 1
ATOM 1512 N N . GLY A 1 200 ? 9.426 35.191 7.413 1.00 18.39 220 GLY A N 1
ATOM 1513 C CA . GLY A 1 200 ? 10.284 34.086 7.779 1.00 17.83 220 GLY A CA 1
ATOM 1514 C C . GLY A 1 200 ? 11.483 34.601 8.545 1.00 17.44 220 GLY A C 1
ATOM 1515 O O . GLY A 1 200 ? 11.333 35.192 9.621 1.00 18.71 220 GLY A O 1
ATOM 1516 N N . GLY A 1 201 ? 12.670 34.430 7.983 1.00 17.07 221 GLY A N 1
ATOM 1517 C CA . GLY A 1 201 ? 13.902 34.790 8.645 1.00 16.80 221 GLY A CA 1
ATOM 1518 C C . GLY A 1 201 ? 14.530 33.590 9.327 1.00 17.11 221 GLY A C 1
ATOM 1519 O O . GLY A 1 201 ? 13.860 32.615 9.678 1.00 18.02 221 GLY A O 1
ATOM 1520 N N . CYS A 1 202 ? 15.850 33.659 9.506 1.00 17.49 222 CYS A N 1
ATOM 1521 C CA . CYS A 1 202 ? 16.630 32.503 9.930 1.00 17.59 222 CYS A CA 1
ATOM 1522 C C . CYS A 1 202 ? 17.594 32.836 11.053 1.00 18.49 222 CYS A C 1
ATOM 1523 O O . CYS A 1 202 ? 18.306 33.843 10.993 1.00 20.49 222 CYS A O 1
ATOM 1526 N N . VAL A 1 203 ? 17.624 31.965 12.057 1.00 17.67 223 VAL A N 1
ATOM 1527 C CA . VAL A 1 203 ? 18.702 31.871 13.031 1.00 17.92 223 VAL A CA 1
ATOM 1528 C C . VAL A 1 203 ? 19.485 30.616 12.680 1.00 16.64 223 VAL A C 1
ATOM 1529 O O . VAL A 1 203 ? 18.890 29.555 12.487 1.00 17.74 223 VAL A O 1
ATOM 1533 N N . PHE A 1 204 ? 20.798 30.734 12.571 1.00 15.78 224 PHE A N 1
ATOM 1534 C CA . PHE A 1 204 ? 21.655 29.610 12.229 1.00 15.39 224 PHE A CA 1
ATOM 1535 C C . PHE A 1 204 ? 22.198 28.982 13.504 1.00 16.00 224 PHE A C 1
ATOM 1536 O O . PHE A 1 204 ? 22.926 29.635 14.258 1.00 19.06 224 PHE A O 1
ATOM 1544 N N . TRP A 1 205 ? 21.831 27.731 13.755 1.00 15.01 225 TRP A N 1
ATOM 1545 C CA . TRP A 1 205 ? 22.291 27.040 14.954 1.00 14.08 225 TRP A CA 1
ATOM 1546 C C . TRP A 1 205 ? 23.564 26.243 14.690 1.00 14.70 225 TRP A C 1
ATOM 1547 O O . TRP A 1 205 ? 23.784 25.733 13.594 1.00 15.08 225 TRP A O 1
ATOM 1558 N N . ASN A 1 206 ? 24.400 26.148 15.724 1.00 16.66 226 ASN A N 1
ATOM 1559 C CA . ASN A 1 206 ? 25.683 25.461 15.660 1.00 19.72 226 ASN A CA 1
ATOM 1560 C C . ASN A 1 206 ? 25.830 24.349 16.672 1.00 20.44 226 ASN A C 1
ATOM 1561 O O . ASN A 1 206 ? 26.526 23.370 16.396 1.00 23.85 226 ASN A O 1
ATOM 1566 N N . ALA A 1 207 ? 25.216 24.474 17.829 1.00 18.62 227 ALA A N 1
ATOM 1567 C CA . ALA A 1 207 ? 25.333 23.499 18.896 1.00 18.11 227 ALA A CA 1
ATOM 1568 C C . ALA A 1 207 ? 24.003 22.784 19.054 1.00 15.78 227 ALA A C 1
ATOM 1569 O O . ALA A 1 207 ? 22.935 23.384 18.899 1.00 16.13 227 ALA A O 1
ATOM 1571 N N . GLY A 1 208 ? 24.082 21.499 19.391 1.00 15.76 228 GLY A N 1
ATOM 1572 C CA . GLY A 1 208 ? 22.904 20.649 19.361 1.00 15.53 228 GLY A CA 1
ATOM 1573 C C . GLY A 1 208 ? 21.797 21.067 20.303 1.00 15.08 228 GLY A C 1
ATOM 1574 O O . GLY A 1 208 ? 20.631 20.757 20.056 1.00 15.09 228 GLY A O 1
ATOM 1575 N N . ALA A 1 209 ? 22.135 21.733 21.405 1.00 15.90 229 ALA A N 1
ATOM 1576 C CA . ALA A 1 209 ? 21.115 22.171 22.347 1.00 17.00 229 ALA A CA 1
ATOM 1577 C C . ALA A 1 209 ? 20.370 23.418 21.888 1.00 16.94 229 ALA A C 1
ATOM 1578 O O . ALA A 1 209 ? 19.334 23.743 22.470 1.00 17.57 229 ALA A O 1
ATOM 1580 N N . GLN A 1 210 ? 20.853 24.116 20.861 1.00 16.32 230 GLN A N 1
ATOM 1581 C CA . GLN A 1 210 ? 20.242 25.386 20.509 1.00 16.04 230 GLN A CA 1
ATOM 1582 C C . GLN A 1 210 ? 18.836 25.205 19.945 1.00 15.87 230 GLN A C 1
ATOM 1583 O O . GLN A 1 210 ? 17.944 25.957 20.347 1.00 16.94 230 GLN A O 1
ATOM 1589 N N . PRO A 1 211 ? 18.564 24.248 19.055 1.00 15.06 231 PRO A N 1
ATOM 1590 C CA . PRO A 1 211 ? 17.193 24.134 18.522 1.00 14.85 231 PRO A CA 1
ATOM 1591 C C . PRO A 1 211 ? 16.132 23.967 19.604 1.00 15.44 231 PRO A C 1
ATOM 1592 O O . PRO A 1 211 ? 15.138 24.709 19.596 1.00 16.15 231 PRO A O 1
ATOM 1596 N N . PRO A 1 212 ? 16.277 23.032 20.557 1.00 15.86 232 PRO A N 1
ATOM 1597 C CA . PRO A 1 212 ? 15.228 22.937 21.589 1.00 16.95 232 PRO A CA 1
ATOM 1598 C C . PRO A 1 212 ? 15.138 24.172 22.461 1.00 17.89 232 PRO A C 1
ATOM 1599 O O . PRO A 1 212 ? 14.036 24.564 22.860 1.00 19.25 232 PRO A O 1
ATOM 1603 N N . GLU A 1 213 ? 16.272 24.800 22.771 1.00 18.26 233 GLU A N 1
ATOM 1604 C CA . GLU A 1 213 ? 16.259 26.008 23.592 1.00 19.15 233 GLU A CA 1
ATOM 1605 C C . GLU A 1 213 ? 15.548 27.154 22.881 1.00 19.24 233 GLU A C 1
ATOM 1606 O O . GLU A 1 213 ? 14.741 27.862 23.490 1.00 20.15 233 GLU A O 1
ATOM 1612 N N . LEU A 1 214 ? 15.827 27.344 21.589 1.00 18.31 234 LEU A N 1
ATOM 1613 C CA . LEU A 1 214 ? 15.177 28.406 20.826 1.00 18.58 234 LEU A CA 1
ATOM 1614 C C . LEU A 1 214 ? 13.669 28.202 20.766 1.00 19.08 234 LEU A C 1
ATOM 1615 O O . LEU A 1 214 ? 12.898 29.168 20.853 1.00 20.89 234 LEU A O 1
ATOM 1620 N N . LEU A 1 215 ? 13.225 26.953 20.632 1.00 18.25 235 LEU A N 1
ATOM 1621 C CA . LEU A 1 215 ? 11.791 26.665 20.631 1.00 18.76 235 LEU A CA 1
ATOM 1622 C C . LEU A 1 215 ? 11.187 26.841 22.018 1.00 20.78 235 LEU A C 1
ATOM 1623 O O . LEU A 1 215 ? 10.072 27.357 22.153 1.00 21.95 235 LEU A O 1
ATOM 1628 N N . ALA A 1 216 ? 11.892 26.395 23.063 1.00 21.80 236 ALA A N 1
ATOM 1629 C CA . ALA A 1 216 ? 11.363 26.511 24.418 1.00 23.52 236 ALA A CA 1
ATOM 1630 C C . ALA A 1 216 ? 11.168 27.964 24.802 1.00 24.89 236 ALA A C 1
ATOM 1631 O O . ALA A 1 216 ? 10.226 28.291 25.530 1.00 26.11 236 ALA A O 1
ATOM 1633 N N . ASN A 1 217 ? 12.036 28.846 24.324 1.00 25.59 237 ASN A N 1
ATOM 1634 C CA . ASN A 1 217 ? 11.969 30.265 24.638 1.00 28.51 237 ASN A CA 1
ATOM 1635 C C . ASN A 1 217 ? 11.162 31.065 23.627 1.00 27.36 237 ASN A C 1
ATOM 1636 O O . ASN A 1 217 ? 11.078 32.287 23.761 1.00 27.81 237 ASN A O 1
ATOM 1641 N N . GLY A 1 218 ? 10.586 30.424 22.614 1.00 26.27 238 GLY A N 1
ATOM 1642 C CA . GLY A 1 218 ? 9.757 31.155 21.676 1.00 25.68 238 GLY A CA 1
ATOM 1643 C C . GLY A 1 218 ? 10.508 32.048 20.715 1.00 25.27 238 GLY A C 1
ATOM 1644 O O . GLY A 1 218 ? 9.907 32.947 20.129 1.00 26.19 238 GLY A O 1
ATOM 1645 N N . GLU A 1 219 ? 11.807 31.818 20.517 1.00 24.29 239 GLU A N 1
ATOM 1646 C CA . GLU A 1 219 ? 12.598 32.670 19.638 1.00 24.46 239 GLU A CA 1
ATOM 1647 C C . GLU A 1 219 ? 12.412 32.333 18.166 1.00 22.22 239 GLU A C 1
ATOM 1648 O O . GLU A 1 219 ? 12.651 33.185 17.308 1.00 22.65 239 GLU A O 1
ATOM 1654 N N . VAL A 1 220 ? 12.020 31.099 17.853 1.00 19.50 240 VAL A N 1
ATOM 1655 C CA . VAL A 1 220 ? 11.660 30.697 16.499 1.00 18.60 240 VAL A CA 1
ATOM 1656 C C . VAL A 1 220 ? 10.387 29.877 16.604 1.00 18.50 240 VAL A C 1
ATOM 1657 O O . VAL A 1 220 ? 10.090 29.305 17.655 1.00 18.66 240 VAL A O 1
ATOM 1661 N N . VAL A 1 221 ? 9.644 29.810 15.494 1.00 17.70 241 VAL A N 1
ATOM 1662 C CA . VAL A 1 221 ? 8.424 29.007 15.460 1.00 17.25 241 VAL A CA 1
ATOM 1663 C C . VAL A 1 221 ? 8.704 27.547 15.108 1.00 16.20 241 VAL A C 1
ATOM 1664 O O . VAL A 1 221 ? 7.956 26.657 15.520 1.00 16.93 241 VAL A O 1
ATOM 1668 N N . MET A 1 222 ? 9.753 27.285 14.338 1.00 15.10 242 MET A N 1
ATOM 1669 C CA . MET A 1 222 ? 10.159 25.940 13.961 1.00 14.61 242 MET A CA 1
ATOM 1670 C C . MET A 1 222 ? 11.675 25.928 13.894 1.00 14.68 242 MET A C 1
ATOM 1671 O O . MET A 1 222 ? 12.296 26.925 13.519 1.00 15.08 242 MET A O 1
ATOM 1676 N N . ALA A 1 223 ? 12.270 24.797 14.271 1.00 14.51 243 ALA A N 1
ATOM 1677 C CA . ALA A 1 223 ? 13.722 24.637 14.264 1.00 14.02 243 ALA A CA 1
ATOM 1678 C C . ALA A 1 223 ? 14.059 23.245 13.775 1.00 13.18 243 ALA A C 1
ATOM 1679 O O . ALA A 1 223 ? 13.493 22.265 14.269 1.00 13.58 243 ALA A O 1
ATOM 1681 N N . THR A 1 224 ? 14.973 23.156 12.808 1.00 12.40 244 THR A N 1
ATOM 1682 C CA . THR A 1 224 ? 15.603 21.872 12.560 1.00 12.02 244 THR A CA 1
ATOM 1683 C C . THR A 1 224 ? 16.520 21.534 13.737 1.00 12.59 244 THR A C 1
ATOM 1684 O O . THR A 1 224 ? 16.910 22.399 14.528 1.00 13.28 244 THR A O 1
ATOM 1688 N N . GLY A 1 225 ? 16.867 20.257 13.842 1.00 12.73 245 GLY A N 1
ATOM 1689 C CA . GLY A 1 225 ? 17.722 19.801 14.921 1.00 12.52 245 GLY A CA 1
ATOM 1690 C C . GLY A 1 225 ? 17.890 18.306 14.859 1.00 12.17 245 GLY A C 1
ATOM 1691 O O . GLY A 1 225 ? 17.398 17.643 13.950 1.00 13.15 245 GLY A O 1
ATOM 1692 N N . TRP A 1 226 ? 18.597 17.784 15.842 1.00 12.49 246 TRP A N 1
ATOM 1693 C CA . TRP A 1 226 ? 18.813 16.353 15.964 1.00 12.39 246 TRP A CA 1
ATOM 1694 C C . TRP A 1 226 ? 17.760 15.765 16.898 1.00 12.90 246 TRP A C 1
ATOM 1695 O O . TRP A 1 226 ? 17.474 16.320 17.965 1.00 13.46 246 TRP A O 1
ATOM 1706 N N . ASN A 1 227 ? 17.177 14.636 16.499 1.00 13.14 247 ASN A N 1
ATOM 1707 C CA . ASN A 1 227 ? 15.967 14.164 17.170 1.00 13.25 247 ASN A CA 1
ATOM 1708 C C . ASN A 1 227 ? 16.206 13.894 18.644 1.00 13.43 247 ASN A C 1
ATOM 1709 O O . ASN A 1 227 ? 15.293 14.061 19.459 1.00 13.99 247 ASN A O 1
ATOM 1714 N N . GLY A 1 228 ? 17.415 13.465 19.011 1.00 13.50 248 GLY A N 1
ATOM 1715 C CA . GLY A 1 228 ? 17.697 13.149 20.398 1.00 13.63 248 GLY A CA 1
ATOM 1716 C C . GLY A 1 228 ? 17.702 14.371 21.288 1.00 13.99 248 GLY A C 1
ATOM 1717 O O . GLY A 1 228 ? 17.388 14.285 22.479 1.00 14.41 248 GLY A O 1
ATOM 1718 N N . ARG A 1 229 ? 18.067 15.517 20.727 1.00 13.60 249 ARG A N 1
ATOM 1719 C CA . ARG A 1 229 ? 18.026 16.763 21.480 1.00 14.00 249 ARG A CA 1
ATOM 1720 C C . ARG A 1 229 ? 16.592 17.199 21.734 1.00 14.13 249 ARG A C 1
ATOM 1721 O O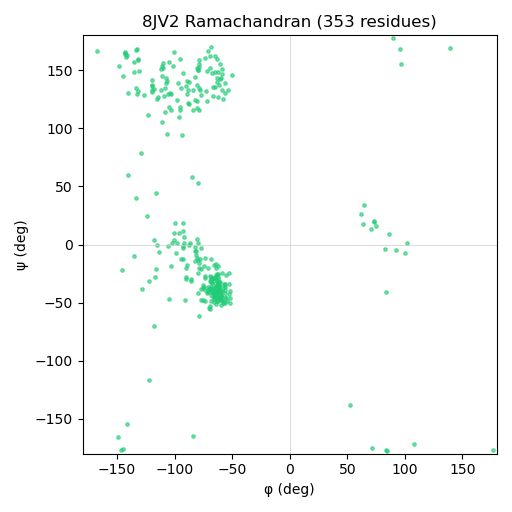 . ARG A 1 229 ? 16.270 17.677 22.829 1.00 14.93 249 ARG A O 1
ATOM 1729 N N . PHE A 1 230 ? 15.721 17.039 20.736 1.00 14.44 250 PHE A N 1
ATOM 1730 C CA . PHE A 1 230 ? 14.303 17.306 20.951 1.00 14.51 250 PHE A CA 1
ATOM 1731 C C . PHE A 1 230 ? 13.707 16.308 21.939 1.00 15.19 250 PHE A C 1
ATOM 1732 O O . PHE A 1 230 ? 12.934 16.690 22.827 1.00 15.84 250 PHE A O 1
ATOM 1740 N N . PHE A 1 231 ? 14.064 15.027 21.800 1.00 15.27 251 PHE A N 1
ATOM 1741 C CA . PHE A 1 231 ? 13.588 13.998 22.726 1.00 15.91 251 PHE A CA 1
ATOM 1742 C C . PHE A 1 231 ? 13.939 14.348 24.166 1.00 16.25 251 PHE A C 1
ATOM 1743 O O . PHE A 1 231 ? 13.110 14.217 25.074 1.00 16.97 251 PHE A O 1
ATOM 1751 N N . ASN A 1 232 ? 15.173 14.781 24.398 1.00 16.16 252 ASN A N 1
ATOM 1752 C CA . ASN A 1 232 ? 15.582 15.104 25.752 1.00 16.89 252 ASN A CA 1
ATOM 1753 C C . ASN A 1 232 ? 14.724 16.228 26.315 1.00 17.44 252 ASN A C 1
ATOM 1754 O O . ASN A 1 232 ? 14.270 16.165 27.462 1.00 18.14 252 ASN A O 1
ATOM 1759 N N . ALA A 1 233 ? 14.492 17.267 25.515 1.00 17.54 253 ALA A N 1
ATOM 1760 C CA . ALA A 1 233 ? 13.668 18.378 25.968 1.00 17.98 253 ALA A CA 1
ATOM 1761 C C . ALA A 1 233 ? 12.247 17.918 26.259 1.00 18.64 253 ALA A C 1
ATOM 1762 O O . ALA A 1 233 ? 11.647 18.340 27.252 1.00 20.04 253 ALA A O 1
ATOM 1764 N N . GLN A 1 234 ? 11.703 17.037 25.412 1.00 18.94 254 GLN A N 1
ATOM 1765 C CA . GLN A 1 234 ? 10.374 16.488 25.662 1.00 19.29 254 GLN A CA 1
ATOM 1766 C C . GLN A 1 234 ? 10.329 15.740 26.986 1.00 19.96 254 GLN A C 1
ATOM 1767 O O . GLN A 1 234 ? 9.369 15.883 27.753 1.00 21.29 254 GLN A O 1
ATOM 1773 N N . MET A 1 235 ? 11.349 14.929 27.270 1.00 20.42 255 MET A N 1
ATOM 1774 C CA . MET A 1 235 ? 11.344 14.158 28.502 1.00 22.00 255 MET A CA 1
ATOM 1775 C C . MET A 1 235 ? 11.547 15.047 29.719 1.00 23.64 255 MET A C 1
ATOM 1776 O O . MET A 1 235 ? 11.201 14.638 30.832 1.00 25.20 255 MET A O 1
ATOM 1781 N N . GLU A 1 236 ? 12.098 16.247 29.532 1.00 24.62 256 GLU A N 1
ATOM 1782 C CA . GLU 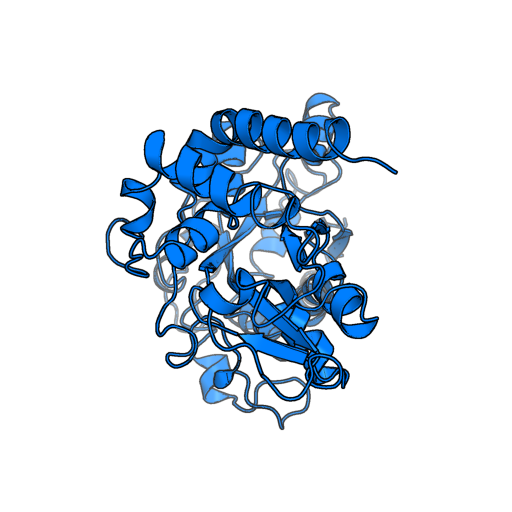A 1 236 ? 12.195 17.243 30.592 1.00 26.90 256 GLU A CA 1
ATOM 1783 C C . GLU A 1 236 ? 10.910 18.042 30.763 1.00 27.71 256 GLU A C 1
ATOM 1784 O O . GLU A 1 236 ? 10.838 18.883 31.669 1.00 29.59 256 GLU A O 1
ATOM 1790 N N . GLY A 1 237 ? 9.896 17.793 29.935 1.00 27.25 257 GLY A N 1
ATOM 1791 C CA . GLY A 1 237 ? 8.612 18.446 30.070 1.00 27.22 257 GLY A CA 1
ATOM 1792 C C . GLY A 1 237 ? 8.355 19.584 29.108 1.00 26.93 257 GLY A C 1
ATOM 1793 O O . GLY A 1 237 ? 7.290 20.205 29.188 1.00 28.56 257 GLY A O 1
ATOM 1794 N N . THR A 1 238 ? 9.283 19.881 28.207 1.00 25.51 258 THR A N 1
ATOM 1795 C CA . THR A 1 238 ? 9.047 20.941 27.235 1.00 24.88 258 THR A CA 1
ATOM 1796 C C . THR A 1 238 ? 8.110 20.418 26.157 1.00 23.77 258 THR A C 1
ATOM 1797 O O . THR A 1 238 ? 8.363 19.346 25.601 1.00 23.30 258 THR A O 1
ATOM 1801 N N . PRO A 1 239 ? 7.005 21.134 25.841 1.00 23.38 259 PRO A N 1
ATOM 1802 C CA . PRO A 1 239 ? 5.973 20.600 24.942 1.00 23.06 259 PRO A CA 1
ATOM 1803 C C . PRO A 1 239 ? 6.334 20.718 23.463 1.00 21.76 259 PRO A C 1
ATOM 1804 O O . PRO A 1 239 ? 5.566 21.235 22.652 1.00 22.85 259 PRO A O 1
ATOM 1808 N N . LEU A 1 240 ? 7.509 20.221 23.103 1.00 19.97 260 LEU A N 1
ATOM 1809 C CA . LEU A 1 240 ? 7.892 20.187 21.703 1.00 18.78 260 LEU A CA 1
ATOM 1810 C C . LEU A 1 240 ? 7.205 19.024 21.006 1.00 18.26 260 LEU A C 1
ATOM 1811 O O . LEU A 1 240 ? 6.889 18.005 21.622 1.00 19.37 260 LEU A O 1
ATOM 1816 N N . VAL A 1 241 ? 6.994 19.180 19.700 1.00 17.14 261 VAL A N 1
ATOM 1817 C CA . VAL A 1 241 ? 6.543 18.101 18.830 1.00 17.13 261 VAL A CA 1
ATOM 1818 C C . VAL A 1 241 ? 7.520 18.003 17.670 1.00 16.46 261 VAL A C 1
ATOM 1819 O O . VAL A 1 241 ? 7.816 19.009 17.022 1.00 16.55 261 VAL A O 1
ATOM 1823 N N . GLN A 1 242 ? 8.026 16.799 17.423 1.00 15.59 262 GLN A N 1
ATOM 1824 C CA . GLN A 1 242 ? 8.936 16.540 16.318 1.00 15.19 262 GLN A CA 1
ATOM 1825 C C . GLN A 1 242 ? 8.145 16.163 15.074 1.00 15.41 262 GLN A C 1
ATOM 1826 O O . GLN A 1 242 ? 7.156 15.427 15.148 1.00 17.57 262 GLN A O 1
ATOM 1832 N N . VAL A 1 243 ? 8.600 16.662 13.932 1.00 14.45 263 VAL A N 1
ATOM 1833 C CA . VAL A 1 243 ? 8.023 16.345 12.636 1.00 14.39 263 VAL A CA 1
ATOM 1834 C C . VAL A 1 243 ? 9.080 15.577 11.858 1.00 13.45 263 VAL A C 1
ATOM 1835 O O . VAL A 1 243 ? 10.219 16.044 11.716 1.00 13.49 263 VAL A O 1
ATOM 1839 N N . TRP A 1 244 ? 8.700 14.409 11.349 1.00 13.40 264 TRP A N 1
ATOM 1840 C CA . TRP A 1 244 ? 9.635 13.451 10.775 1.00 12.94 264 TRP A CA 1
ATOM 1841 C C . TRP A 1 244 ? 9.573 13.389 9.258 1.00 13.07 264 TRP A C 1
ATOM 1842 O O . TRP A 1 244 ? 10.342 12.640 8.659 1.00 13.04 264 TRP A O 1
ATOM 1853 N N . ASP A 1 245 ? 8.695 14.160 8.630 1.00 13.28 265 ASP A N 1
ATOM 1854 C CA . ASP A 1 245 ? 8.661 14.213 7.179 1.00 12.78 265 ASP A CA 1
ATOM 1855 C C . ASP A 1 245 ? 9.995 14.753 6.672 1.00 12.34 265 ASP A C 1
ATOM 1856 O O . ASP A 1 245 ? 10.442 15.823 7.095 1.00 12.70 265 ASP A O 1
ATOM 1861 N N . ALA A 1 246 ? 10.627 14.019 5.754 1.00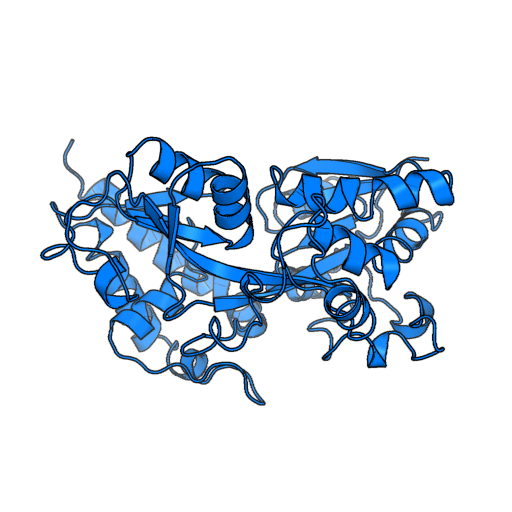 12.39 266 ALA A N 1
ATOM 1862 C CA . ALA A 1 246 ? 11.925 14.402 5.207 1.00 12.37 266 ALA A CA 1
ATOM 1863 C C . ALA A 1 246 ? 13.008 14.460 6.280 1.00 11.63 266 ALA A C 1
ATOM 1864 O O . ALA A 1 246 ? 14.003 15.176 6.128 1.00 12.11 266 ALA A O 1
ATOM 1866 N N . GLN A 1 247 ? 12.854 13.696 7.363 1.00 11.45 267 GLN A N 1
ATOM 1867 C CA . GLN A 1 247 ? 13.975 13.519 8.276 1.00 11.44 267 GLN A CA 1
ATOM 1868 C C . GLN A 1 247 ? 15.147 12.908 7.521 1.00 11.15 267 GLN A C 1
ATOM 1869 O O . GLN A 1 247 ? 14.965 12.109 6.601 1.00 12.19 267 GLN A O 1
ATOM 1875 N N . ILE A 1 248 ? 16.361 13.288 7.914 1.00 11.00 268 ILE A N 1
ATOM 1876 C CA . ILE A 1 248 ? 17.566 12.702 7.352 1.00 11.01 268 ILE A CA 1
ATOM 1877 C C . ILE A 1 248 ? 18.138 11.706 8.350 1.00 10.81 268 ILE A C 1
ATOM 1878 O O . ILE A 1 248 ? 18.569 12.082 9.445 1.00 11.31 268 ILE A O 1
ATOM 1883 N N . LEU A 1 249 ? 18.153 10.437 7.961 1.00 10.77 269 LEU A N 1
ATOM 1884 C CA . LEU A 1 249 ? 18.749 9.385 8.764 1.00 11.19 269 LEU A CA 1
ATOM 1885 C C . LEU A 1 249 ? 20.255 9.400 8.553 1.00 10.81 269 LEU A C 1
ATOM 1886 O O . LEU A 1 249 ? 20.736 9.299 7.417 1.00 11.73 269 LEU A O 1
ATOM 1891 N N . ASP A 1 250 ? 20.983 9.528 9.648 1.00 10.96 270 ASP A N 1
ATOM 1892 C CA . ASP A 1 250 ? 22.431 9.677 9.605 1.00 10.69 270 ASP A CA 1
ATOM 1893 C C . ASP A 1 250 ? 23.058 8.701 10.598 1.00 10.52 270 ASP A C 1
ATOM 1894 O O . ASP A 1 250 ? 22.401 8.179 11.509 1.00 11.65 270 ASP A O 1
ATOM 1899 N N . TYR A 1 251 ? 24.333 8.416 10.369 1.00 10.63 271 TYR A N 1
ATOM 1900 C CA . TYR A 1 251 ? 25.085 7.427 11.116 1.00 10.90 271 TYR A CA 1
ATOM 1901 C C . TYR A 1 251 ? 26.247 8.146 11.780 1.00 10.17 271 TYR A C 1
ATOM 1902 O O . TYR A 1 251 ? 26.954 8.910 11.121 1.00 10.69 271 TYR A O 1
ATOM 1911 N N . GLU A 1 252 ? 26.462 7.890 13.071 1.00 10.90 272 GLU A N 1
ATOM 1912 C CA . GLU A 1 252 ? 27.547 8.519 13.815 1.00 10.91 272 GLU A CA 1
ATOM 1913 C C . GLU A 1 252 ? 28.621 7.496 14.161 1.00 10.58 272 GLU A C 1
ATOM 1914 O O . GLU A 1 252 ? 28.357 6.293 14.240 1.00 10.97 272 GLU A O 1
ATOM 1920 N N . TYR A 1 253 ? 29.837 8.004 14.373 1.00 10.33 273 TYR A N 1
ATOM 1921 C CA . TYR A 1 253 ? 31.004 7.167 14.558 1.00 10.36 273 TYR A CA 1
ATOM 1922 C C . TYR A 1 253 ? 31.933 7.754 15.600 1.00 10.65 273 TYR A C 1
ATOM 1923 O O . TYR A 1 253 ? 31.909 8.954 15.883 1.00 11.10 273 TYR A O 1
ATOM 1932 N N . PHE A 1 254 ? 32.797 6.892 16.114 1.00 10.55 274 PHE A N 1
ATOM 1933 C CA . PHE A 1 254 ? 34.040 7.300 16.737 1.00 10.89 274 PHE A CA 1
ATOM 1934 C C . PHE A 1 254 ? 35.190 7.073 15.764 1.00 10.50 274 PHE A C 1
ATOM 1935 O O . PHE A 1 254 ? 35.152 6.176 14.911 1.00 11.24 274 PHE A O 1
ATOM 1943 N N . ALA A 1 255 ? 36.241 7.872 15.956 1.00 10.46 275 ALA A N 1
ATOM 1944 C CA . ALA A 1 255 ? 37.529 7.687 15.308 1.00 11.29 275 ALA A CA 1
ATOM 1945 C C . ALA A 1 255 ? 38.612 7.875 16.366 1.00 11.34 275 ALA A C 1
ATOM 1946 O O . ALA A 1 255 ? 38.448 8.623 17.336 1.00 11.89 275 ALA A O 1
ATOM 1948 N N . LEU A 1 256 ? 39.716 7.154 16.181 1.00 11.23 276 LEU A N 1
ATOM 1949 C CA . LEU A 1 256 ? 40.861 7.185 17.082 1.00 11.71 276 LEU A CA 1
ATOM 1950 C C . LEU A 1 256 ? 41.910 8.137 16.519 1.00 11.61 276 LEU A C 1
ATOM 1951 O O . LEU A 1 256 ? 42.357 7.973 15.383 1.00 12.12 276 LEU A O 1
ATOM 1956 N N . VAL A 1 257 ? 42.307 9.118 17.321 1.00 11.87 277 VAL A N 1
ATOM 1957 C CA . VAL A 1 257 ? 43.272 10.135 16.907 1.00 12.25 277 VAL A CA 1
ATOM 1958 C C . VAL A 1 257 ? 44.689 9.588 17.022 1.00 12.43 277 VAL A C 1
ATOM 1959 O O . VAL A 1 257 ? 45.159 9.292 18.122 1.00 13.47 277 VAL A O 1
ATOM 1963 N N . LYS A 1 258 ? 45.393 9.501 15.897 1.00 12.60 278 LYS A N 1
ATOM 1964 C CA . LYS A 1 258 ? 46.792 9.096 15.956 1.00 13.52 278 LYS A CA 1
ATOM 1965 C C . LYS A 1 258 ? 47.601 10.122 16.736 1.00 13.89 278 LYS A C 1
ATOM 1966 O O . LYS A 1 258 ? 47.402 11.333 16.613 1.00 13.93 278 LYS A O 1
ATOM 1972 N N . ASP A 1 259 ? 48.520 9.629 17.557 1.00 14.62 279 ASP A N 1
ATOM 1973 C CA . ASP A 1 259 ? 49.466 10.441 18.314 1.00 15.51 279 ASP A CA 1
ATOM 1974 C C . ASP A 1 259 ? 48.814 11.233 19.439 1.00 15.69 279 ASP A C 1
ATOM 1975 O O . ASP A 1 259 ? 49.459 12.108 20.024 1.00 17.16 279 ASP A O 1
ATOM 1980 N N . GLY A 1 260 ? 47.570 10.919 19.803 1.00 14.72 280 GLY A N 1
ATOM 1981 C CA . GLY A 1 260 ? 46.985 11.456 21.012 1.00 15.23 280 GLY A CA 1
ATOM 1982 C C . GLY A 1 260 ? 47.659 10.882 22.244 1.00 15.05 280 GLY A C 1
ATOM 1983 O O . GLY A 1 260 ? 48.438 9.935 22.152 1.00 15.73 280 GLY A O 1
ATOM 1984 N N . PRO A 1 261 ? 47.365 11.433 23.424 1.00 15.82 281 PRO A N 1
ATOM 1985 C CA . PRO A 1 261 ? 48.082 10.989 24.638 1.00 16.62 281 PRO A CA 1
ATOM 1986 C C . PRO A 1 261 ? 47.987 9.501 24.920 1.00 16.56 281 PRO A C 1
ATOM 1987 O O . PRO A 1 261 ? 48.953 8.916 25.420 1.00 17.70 281 PRO A O 1
ATOM 1991 N N . GLY A 1 262 ? 46.852 8.878 24.626 1.00 16.21 282 GLY A N 1
ATOM 1992 C CA . GLY A 1 262 ? 46.656 7.462 24.866 1.00 16.55 282 GLY A CA 1
ATOM 1993 C C . GLY A 1 262 ? 46.824 6.579 23.645 1.00 15.97 282 GLY A C 1
ATOM 1994 O O . GLY A 1 262 ? 46.380 5.429 23.653 1.00 16.81 282 GLY A O 1
ATOM 1995 N N . TYR A 1 263 ? 47.480 7.085 22.603 1.00 16.35 283 TYR A N 1
ATOM 1996 C CA . TYR A 1 263 ? 47.596 6.324 21.361 1.00 16.23 283 TYR A CA 1
ATOM 1997 C C . TYR A 1 263 ? 48.675 5.251 21.464 1.00 17.32 283 TYR A C 1
ATOM 1998 O O . TYR A 1 263 ? 48.397 4.053 21.319 1.00 18.11 283 TYR A O 1
ATOM 2007 N N . ALA A 1 264 ? 49.925 5.666 21.696 1.00 18.43 284 ALA A N 1
ATOM 2008 C CA . ALA A 1 264 ? 51.037 4.727 21.629 1.00 20.49 284 ALA A CA 1
ATOM 2009 C C . ALA A 1 264 ? 50.913 3.618 22.663 1.00 21.54 284 ALA A C 1
ATOM 2010 O O . ALA A 1 264 ? 51.325 2.481 22.401 1.00 23.25 284 ALA A O 1
ATOM 2012 N N . ASP A 1 265 ? 50.379 3.917 23.842 1.00 21.21 285 ASP A N 1
ATOM 2013 C CA . ASP A 1 265 ? 50.326 2.928 24.911 1.00 21.44 285 ASP A CA 1
ATOM 2014 C C . ASP A 1 265 ? 49.088 2.041 24.853 1.00 21.11 285 ASP A C 1
ATOM 2015 O O . ASP A 1 265 ? 48.933 1.168 25.713 1.00 22.64 285 ASP A O 1
ATOM 2020 N N . GLY A 1 266 ? 48.222 2.221 23.853 1.00 19.56 286 GLY A N 1
ATOM 2021 C CA . GLY A 1 266 ? 47.079 1.353 23.671 1.00 18.58 286 GLY A CA 1
ATOM 2022 C C . GLY A 1 266 ? 45.875 1.684 24.524 1.00 17.40 286 GLY A C 1
ATOM 2023 O O . GLY A 1 266 ? 44.840 1.016 24.386 1.00 17.73 286 GLY A O 1
ATOM 2024 N N . SER A 1 267 ? 45.968 2.674 25.413 1.00 16.76 287 SER A N 1
ATOM 2025 C CA . SER A 1 267 ? 44.868 2.925 26.340 1.00 16.83 287 SER A CA 1
ATOM 2026 C C . SER A 1 267 ? 43.629 3.456 25.626 1.00 15.56 287 SER A C 1
ATOM 2027 O O . S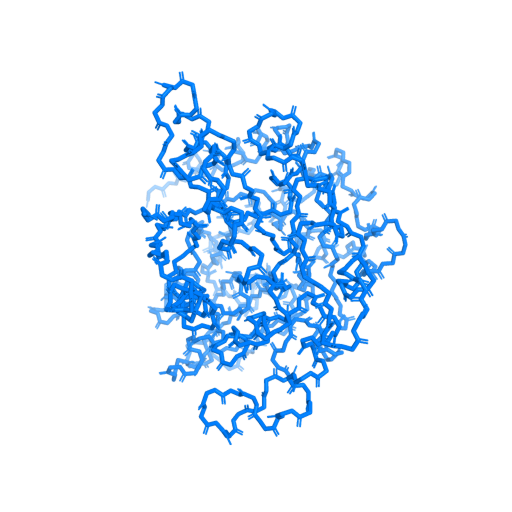ER A 1 267 ? 42.505 3.074 25.970 1.00 15.71 287 SER A O 1
ATOM 2030 N N . ALA A 1 268 ? 43.805 4.326 24.634 1.00 14.99 288 ALA A N 1
ATOM 2031 C CA . ALA A 1 268 ? 42.651 4.874 23.934 1.00 14.28 288 ALA A CA 1
ATOM 2032 C C . ALA A 1 268 ? 41.917 3.786 23.164 1.00 14.37 288 ALA A C 1
ATOM 2033 O O . ALA A 1 268 ? 40.679 3.736 23.180 1.00 14.38 288 ALA A O 1
ATOM 2035 N N . MET A 1 269 ? 42.663 2.888 22.511 1.00 14.49 289 MET A N 1
ATOM 2036 C CA . MET A 1 269 ? 42.026 1.781 21.807 1.00 14.65 289 MET A CA 1
ATOM 2037 C C . MET A 1 269 ? 41.250 0.888 22.768 1.00 14.56 289 MET A C 1
ATOM 2038 O O . MET A 1 269 ? 40.147 0.428 22.450 1.00 14.79 289 MET A O 1
ATOM 2043 N N . LYS A 1 270 ? 41.814 0.614 23.946 1.00 15.17 290 LYS A N 1
ATOM 2044 C CA . LYS A 1 270 ? 41.108 -0.223 24.916 1.00 16.31 290 LYS A CA 1
ATOM 2045 C C . LYS A 1 270 ? 39.799 0.423 25.349 1.00 15.01 290 LYS A C 1
ATOM 2046 O O . LYS A 1 270 ? 38.760 -0.245 25.433 1.00 15.17 290 LYS A O 1
ATOM 2052 N N . VAL A 1 271 ? 39.823 1.726 25.619 1.00 14.34 291 VAL A N 1
ATOM 2053 C CA . VAL A 1 271 ? 38.598 2.446 25.952 1.00 13.60 291 VAL A CA 1
ATOM 2054 C C . VAL A 1 271 ? 37.604 2.371 24.803 1.00 13.27 291 VAL A C 1
ATOM 2055 O O . VAL A 1 271 ? 36.417 2.109 25.007 1.00 13.66 291 VAL A O 1
ATOM 2059 N N . LEU A 1 272 ? 38.076 2.593 23.575 1.00 13.21 292 LEU A N 1
ATOM 2060 C CA . LEU A 1 272 ? 37.180 2.611 22.429 1.00 13.05 292 LEU A CA 1
ATOM 2061 C C . LEU A 1 272 ? 36.502 1.262 22.223 1.00 13.04 292 LEU A C 1
ATOM 2062 O O . LEU A 1 272 ? 35.301 1.209 21.928 1.00 13.64 292 LEU A O 1
ATOM 2067 N N . ALA A 1 273 ? 37.251 0.161 22.362 1.00 13.50 293 ALA A N 1
ATOM 2068 C CA . ALA A 1 273 ? 36.671 -1.165 22.182 1.00 14.46 293 ALA A CA 1
ATOM 2069 C C . ALA A 1 273 ? 35.580 -1.435 23.211 1.00 14.16 293 ALA A C 1
ATOM 2070 O O . ALA A 1 273 ? 34.561 -2.064 22.902 1.00 14.78 293 ALA A O 1
ATOM 2072 N N . GLU A 1 274 ? 35.772 -0.980 24.444 1.00 14.61 294 GLU A N 1
ATOM 2073 C CA A GLU A 1 274 ? 34.772 -1.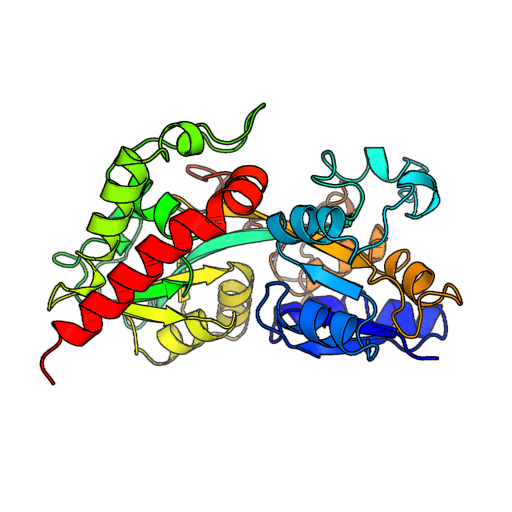221 25.475 0.61 15.01 294 GLU A CA 1
ATOM 2074 C CA B GLU A 1 274 ? 34.767 -1.216 25.476 0.39 15.64 294 GLU A CA 1
ATOM 2075 C C . GLU A 1 274 ? 33.562 -0.302 25.308 1.00 14.85 294 GLU A C 1
ATOM 2076 O O . GLU A 1 274 ? 32.428 -0.730 25.533 1.00 16.22 294 GLU A O 1
ATOM 2087 N N . MET A 1 275 ? 33.771 0.955 24.900 1.00 14.47 295 MET A N 1
ATOM 2088 C CA . MET A 1 275 ? 32.638 1.859 24.721 1.00 14.19 295 MET A CA 1
ATOM 2089 C C . MET A 1 275 ? 31.717 1.375 23.615 1.00 14.24 295 MET A C 1
ATOM 2090 O O . MET A 1 275 ? 30.493 1.542 23.707 1.00 15.64 295 MET A O 1
ATOM 2095 N N . THR A 1 276 ? 32.287 0.798 22.550 1.00 13.49 296 THR A N 1
ATOM 2096 C CA . THR A 1 276 ? 31.530 0.354 21.384 1.00 13.17 296 THR A CA 1
ATOM 2097 C C . THR A 1 276 ? 31.104 -1.109 21.476 1.00 13.22 296 THR A C 1
ATOM 2098 O O . THR A 1 276 ? 30.745 -1.709 20.458 1.00 13.90 296 THR A O 1
ATOM 2102 N N . SER A 1 277 ? 31.112 -1.680 22.676 1.00 13.50 297 SER A N 1
ATOM 2103 C CA . SER A 1 277 ? 30.650 -3.042 22.892 1.00 13.83 297 SER A CA 1
ATOM 2104 C C . SER A 1 277 ? 29.127 -3.115 22.752 1.00 13.37 297 SER A C 1
ATOM 2105 O O . SER A 1 277 ? 28.419 -2.106 22.766 1.00 14.01 297 SER A O 1
ATOM 2108 N N . THR A 1 278 ? 28.624 -4.347 22.642 1.00 13.86 298 THR A N 1
ATOM 2109 C CA . THR A 1 278 ? 27.183 -4.582 22.609 1.00 13.87 298 THR A CA 1
ATOM 2110 C C . THR A 1 278 ? 26.490 -3.907 23.779 1.00 14.24 298 THR A C 1
ATOM 2111 O O . THR A 1 278 ? 25.504 -3.186 23.600 1.00 14.40 298 THR A O 1
ATOM 2115 N N . GLU A 1 279 ? 27.000 -4.133 24.987 1.00 15.50 299 GLU A N 1
ATOM 2116 C CA . GLU A 1 279 ? 26.358 -3.598 26.174 1.00 16.42 299 GLU A CA 1
ATOM 2117 C C . GLU A 1 279 ? 26.491 -2.081 26.240 1.00 14.72 299 GLU A C 1
ATOM 2118 O O . GLU A 1 279 ? 25.555 -1.386 26.662 1.00 15.85 299 GLU A O 1
ATOM 2124 N N . GLY A 1 280 ? 27.640 -1.544 25.829 1.00 14.59 300 GLY A N 1
ATOM 2125 C CA . GLY A 1 280 ? 27.834 -0.104 25.884 1.00 14.23 300 GLY A CA 1
ATOM 2126 C C . GLY A 1 280 ? 26.872 0.637 24.978 1.00 13.83 300 GLY A C 1
ATOM 2127 O O . GLY A 1 280 ? 26.182 1.571 25.398 1.00 14.57 300 GLY A O 1
ATOM 2128 N N . LEU A 1 281 ? 26.796 0.221 23.717 1.00 13.52 301 LEU A N 1
ATOM 2129 C CA . LEU A 1 281 ? 25.934 0.939 22.787 1.00 13.95 301 LEU A CA 1
ATOM 2130 C C . LEU A 1 281 ? 24.471 0.811 23.194 1.00 14.64 301 LEU A C 1
ATOM 2131 O O . LEU A 1 281 ? 23.712 1.779 23.096 1.00 15.49 301 LEU A O 1
ATOM 2136 N N . ALA A 1 282 ? 24.045 -0.369 23.650 1.00 15.01 302 ALA A N 1
ATOM 2137 C CA . ALA A 1 282 ? 22.679 -0.503 24.136 1.00 16.14 302 ALA A CA 1
ATOM 2138 C C . ALA A 1 282 ? 22.426 0.411 25.333 1.00 1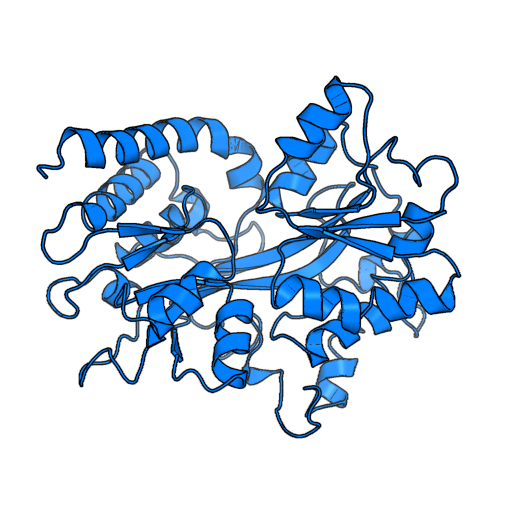5.63 302 ALA A C 1
ATOM 2139 O O . ALA A 1 282 ? 21.343 1.007 25.460 1.00 16.04 302 ALA A O 1
ATOM 2141 N N . GLY A 1 283 ? 23.415 0.543 26.217 1.00 15.38 303 GLY A N 1
ATOM 2142 C CA . GLY A 1 283 ? 23.238 1.358 27.408 1.00 15.66 303 GLY A CA 1
ATOM 2143 C C . GLY A 1 283 ? 22.963 2.819 27.105 1.00 15.37 303 GLY A C 1
ATOM 2144 O O . GLY A 1 283 ? 22.216 3.487 27.827 1.00 16.31 303 GLY A O 1
ATOM 2145 N N . SER A 1 284 ? 23.575 3.347 26.046 1.00 14.79 304 SER A N 1
ATOM 2146 C CA . SER A 1 284 ? 23.354 4.749 25.713 1.00 14.91 304 SER A CA 1
ATOM 2147 C C . SER A 1 284 ? 21.890 5.027 25.402 1.00 14.99 304 SER A C 1
ATOM 2148 O O . SER A 1 284 ? 21.391 6.122 25.692 1.00 15.13 304 SER A O 1
ATOM 2151 N N . ALA A 1 285 ? 21.181 4.051 24.834 1.00 15.01 305 ALA A N 1
ATOM 2152 C CA . ALA A 1 285 ? 19.788 4.225 24.435 1.00 15.77 305 ALA A CA 1
ATOM 2153 C C . ALA A 1 285 ? 18.826 4.178 25.611 1.00 16.79 305 ALA A C 1
ATOM 2154 O O . ALA A 1 285 ? 17.621 4.400 25.412 1.00 17.55 305 ALA A O 1
ATOM 2156 N N . LYS A 1 286 ? 19.323 3.929 26.824 1.00 16.73 306 LYS A N 1
ATOM 2157 C CA . LYS A 1 286 ? 18.498 4.123 28.011 1.00 17.48 306 LYS A CA 1
ATOM 2158 C C . LYS A 1 286 ? 18.305 5.600 28.321 1.00 16.96 306 LYS A C 1
ATOM 2159 O O . LYS A 1 286 ? 17.457 5.946 29.152 1.00 18.92 306 LYS A O 1
ATOM 2165 N N . TYR A 1 287 ? 19.072 6.472 27.667 1.00 16.17 307 TYR A N 1
ATOM 2166 C CA . TYR A 1 287 ? 19.101 7.890 27.990 1.00 16.64 307 TYR A CA 1
ATOM 2167 C C . TYR A 1 287 ? 18.632 8.795 26.867 1.00 16.90 307 TYR A C 1
ATOM 2168 O O . TYR A 1 287 ? 18.102 9.869 27.149 1.00 19.22 307 TYR A O 1
ATOM 2177 N N . ILE A 1 288 ? 18.779 8.387 25.614 1.00 15.20 308 ILE A N 1
ATOM 2178 C CA . ILE A 1 288 ? 18.462 9.256 24.486 1.00 14.59 308 ILE A CA 1
ATOM 2179 C C . ILE A 1 288 ? 17.970 8.391 23.338 1.00 14.26 308 ILE A C 1
ATOM 2180 O O . ILE A 1 288 ? 18.337 7.217 23.220 1.00 14.82 308 ILE A O 1
ATOM 2185 N N . ALA A 1 289 ? 17.152 8.994 22.474 1.00 14.12 309 ALA A N 1
ATOM 2186 C CA . ALA A 1 289 ? 16.518 8.289 21.365 1.00 14.47 309 ALA A CA 1
ATOM 2187 C C . ALA A 1 289 ? 17.419 8.201 20.130 1.00 13.74 309 ALA A C 1
ATOM 2188 O O . ALA A 1 289 ? 17.059 8.624 19.035 1.00 13.82 309 ALA A O 1
ATOM 2190 N N . TYR A 1 290 ? 18.590 7.601 20.321 1.00 13.52 310 TYR A N 1
ATOM 2191 C CA . TYR A 1 290 ? 19.507 7.295 19.231 1.00 13.18 310 TYR A CA 1
ATOM 2192 C C . TYR A 1 290 ? 19.723 5.788 19.200 1.00 13.07 310 TYR A C 1
ATOM 2193 O O . TYR A 1 290 ? 19.863 5.154 20.247 1.00 14.05 310 TYR A O 1
ATOM 2202 N N . ALA A 1 291 ? 19.701 5.221 18.010 1.00 13.36 311 ALA A N 1
ATOM 2203 C CA . ALA A 1 291 ? 19.655 3.773 17.852 1.00 13.51 311 ALA A CA 1
ATOM 2204 C C . ALA A 1 291 ? 21.060 3.182 17.832 1.00 12.97 311 ALA A C 1
ATOM 2205 O O . ALA A 1 291 ? 21.922 3.665 17.087 1.00 12.89 311 ALA A O 1
ATOM 2207 N N . PRO A 1 292 ? 21.322 2.119 18.584 1.00 13.67 312 PRO A N 1
ATOM 2208 C CA . PRO A 1 292 ? 22.645 1.488 18.528 1.00 14.14 312 PRO A CA 1
ATOM 2209 C C . PRO A 1 292 ? 22.973 0.938 17.151 1.00 13.14 312 PRO A C 1
ATOM 2210 O O . PRO A 1 292 ? 22.107 0.436 16.433 1.00 14.25 312 PRO A O 1
ATOM 2214 N N . TRP A 1 293 ? 24.270 0.971 16.824 1.00 12.78 313 TRP A N 1
ATOM 2215 C CA . TRP A 1 293 ? 24.760 0.497 15.534 1.00 12.43 313 TRP A CA 1
ATOM 2216 C C . TRP A 1 293 ? 24.752 -1.021 15.419 1.00 12.64 313 TRP A C 1
ATOM 2217 O O . TRP A 1 293 ? 24.725 -1.547 14.301 1.00 13.91 313 TRP A O 1
ATOM 2228 N N . ARG A 1 294 ? 24.860 -1.731 16.538 1.00 13.06 314 ARG A N 1
ATOM 2229 C CA . ARG A 1 294 ? 24.994 -3.185 16.522 1.00 13.82 314 ARG A CA 1
ATOM 2230 C C . ARG A 1 294 ? 23.638 -3.868 16.582 1.00 14.40 314 ARG A C 1
ATOM 2231 O O . ARG A 1 294 ? 22.783 -3.502 17.390 1.00 14.67 314 ARG A O 1
ATOM 2239 N N . LYS A 1 295 ? 23.466 -4.901 15.752 1.00 14.68 315 LYS A N 1
ATOM 2240 C CA . LYS A 1 295 ? 22.247 -5.699 15.795 1.00 15.47 315 LYS A CA 1
ATOM 2241 C C . LYS A 1 295 ? 22.054 -6.313 17.177 1.00 15.45 315 LYS A C 1
ATOM 2242 O O . LYS A 1 295 ? 20.929 -6.375 17.690 1.00 17.11 315 LYS A O 1
ATOM 2248 N N . SER A 1 296 ? 23.144 -6.761 17.810 1.00 15.34 316 SER A N 1
ATOM 2249 C CA . SER A 1 296 ? 23.029 -7.338 19.145 1.00 15.84 316 SER A CA 1
ATOM 2250 C C . SER A 1 296 ? 22.496 -6.319 20.142 1.00 16.14 316 SER A C 1
ATOM 2251 O O . SER A 1 296 ? 21.647 -6.641 20.974 1.00 17.59 316 SER A O 1
ATOM 2254 N N . SER A 1 297 ? 22.971 -5.077 20.059 1.00 15.62 317 SER A N 1
ATOM 2255 C CA . SER A 1 297 ? 22.510 -4.034 20.970 1.00 15.11 317 SER A CA 1
ATOM 2256 C C . SER A 1 297 ? 21.044 -3.694 20.722 1.00 16.10 317 SER A C 1
ATOM 2257 O O . SER A 1 297 ? 20.281 -3.469 21.671 1.00 17.13 317 SER A O 1
ATOM 2260 N N . ILE A 1 298 ? 20.640 -3.634 19.450 1.00 16.20 318 ILE A N 1
ATOM 2261 C CA A ILE A 1 298 ? 19.237 -3.394 19.115 0.35 17.07 318 ILE A CA 1
ATOM 2262 C CA B ILE A 1 298 ? 19.238 -3.384 19.126 0.65 16.94 318 ILE A CA 1
ATOM 2263 C C . ILE A 1 298 ? 18.355 -4.467 19.732 1.00 18.67 318 ILE A C 1
ATOM 2264 O O . ILE A 1 298 ? 17.300 -4.178 20.307 1.00 19.84 318 ILE A O 1
ATOM 2273 N N . ALA A 1 299 ? 18.766 -5.732 19.603 1.00 19.67 319 ALA A N 1
ATOM 2274 C CA . ALA A 1 299 ? 17.960 -6.827 20.124 1.00 21.31 319 ALA A CA 1
ATOM 2275 C C . ALA A 1 299 ? 17.818 -6.727 21.634 1.00 22.12 319 ALA A C 1
ATOM 2276 O O . ALA A 1 299 ? 16.755 -7.043 22.181 1.00 23.25 319 ALA A O 1
ATOM 2278 N N . ILE A 1 300 ? 18.883 -6.310 22.325 1.00 22.36 320 ILE A N 1
ATOM 2279 C CA . ILE A 1 300 ? 18.819 -6.130 23.775 1.00 22.56 320 ILE A CA 1
ATOM 2280 C C . ILE A 1 300 ? 17.812 -5.050 24.132 1.00 23.05 320 ILE A C 1
ATOM 2281 O O . ILE A 1 300 ? 16.967 -5.229 25.017 1.00 23.97 320 ILE A O 1
ATOM 2286 N N . MET A 1 301 ? 17.898 -3.904 23.457 1.00 22.70 321 MET A N 1
ATOM 2287 C CA . MET A 1 301 ? 16.987 -2.802 23.737 1.00 23.65 321 MET A CA 1
ATOM 2288 C C . MET A 1 301 ? 15.542 -3.222 23.517 1.00 24.72 321 MET A C 1
ATOM 2289 O O . MET A 1 301 ? 14.668 -2.950 24.348 1.00 25.68 321 MET A O 1
ATOM 2294 N N . GLU A 1 302 ? 15.271 -3.895 22.399 1.00 26.17 322 GLU A N 1
ATOM 2295 C CA . GLU A 1 302 ? 13.900 -4.283 22.090 1.00 28.56 322 GLU A CA 1
ATOM 2296 C C . GLU A 1 302 ? 13.371 -5.288 23.107 1.00 29.57 322 GLU A C 1
ATOM 2297 O O . GLU A 1 302 ? 12.236 -5.158 23.583 1.00 30.26 322 GLU A O 1
ATOM 2303 N N . ALA A 1 303 ? 14.193 -6.271 23.485 1.00 29.56 323 ALA A N 1
ATOM 2304 C CA . ALA A 1 303 ? 13.771 -7.265 24.468 1.00 30.06 323 ALA A CA 1
ATOM 2305 C C . ALA A 1 303 ? 13.578 -6.642 25.845 1.00 29.76 323 ALA A C 1
ATOM 2306 O O . ALA A 1 303 ? 12.759 -7.127 26.635 1.00 30.91 323 ALA A O 1
ATOM 2308 N N . GLY A 1 304 ? 14.309 -5.575 26.143 1.00 29.01 324 GLY A N 1
ATOM 2309 C CA . GLY A 1 304 ? 14.274 -4.922 27.433 1.00 27.45 324 GLY A CA 1
ATOM 2310 C C . GLY A 1 304 ? 13.304 -3.767 27.555 1.00 26.72 324 GLY A C 1
ATOM 2311 O O . GLY A 1 304 ? 13.380 -3.015 28.531 1.00 26.95 324 GLY A O 1
ATOM 2312 N N . GLU A 1 305 ? 12.401 -3.583 26.597 1.00 26.46 325 GLU A N 1
ATOM 2313 C CA . GLU A 1 305 ? 11.443 -2.491 26.680 1.00 26.45 325 GLU A CA 1
ATOM 2314 C C . GLU A 1 305 ? 10.529 -2.675 27.897 1.00 26.34 325 GLU A C 1
ATOM 2315 O O . GLU A 1 305 ? 10.164 -3.806 28.231 1.00 27.79 325 GLU A O 1
ATOM 2321 N N . PRO A 1 306 ? 10.150 -1.569 28.565 1.00 25.57 326 PRO A N 1
ATOM 2322 C CA . PRO A 1 306 ? 10.559 -0.182 28.292 1.00 25.07 326 PRO A CA 1
ATOM 2323 C C . PRO A 1 306 ? 12.009 0.078 28.684 1.00 24.12 326 PRO A C 1
ATOM 2324 O O . PRO A 1 306 ? 12.399 -0.127 29.826 1.00 25.42 326 PRO A O 1
ATOM 2328 N N . TRP A 1 307 ? 12.806 0.530 27.724 1.00 22.19 327 TRP A N 1
ATOM 2329 C CA . TRP A 1 307 ? 14.250 0.595 27.887 1.00 21.20 327 TRP A CA 1
ATOM 2330 C C . TRP A 1 307 ? 14.730 1.908 28.493 1.00 21.06 327 TRP A C 1
ATOM 2331 O O . TRP A 1 307 ? 15.874 1.980 28.959 1.00 21.47 327 TRP A O 1
ATOM 2342 N N . PHE A 1 308 ? 13.901 2.948 28.482 1.00 21.17 328 PHE A N 1
ATOM 2343 C CA . PHE A 1 308 ? 14.318 4.220 29.043 1.00 21.79 328 PHE A CA 1
ATOM 2344 C C . PHE A 1 308 ? 14.648 4.047 30.521 1.00 22.29 328 PHE A C 1
ATOM 2345 O O . PHE A 1 308 ? 14.134 3.151 31.205 1.00 23.39 328 PHE A O 1
ATOM 2353 N N . LYS A 1 309 ? 15.503 4.938 31.019 1.00 22.55 329 LYS A N 1
ATOM 2354 C CA . LYS A 1 309 ? 16.000 4.847 32.389 1.00 23.97 329 LYS A CA 1
ATOM 2355 C C . LYS A 1 309 ? 14.893 4.731 33.434 1.00 25.85 329 LYS A C 1
ATOM 2356 O O . LYS A 1 309 ? 15.144 4.211 34.525 1.00 26.13 329 LYS A O 1
ATOM 2362 N N . ASP A 1 310 ? 13.680 5.198 33.137 1.00 27.23 330 ASP A N 1
ATOM 2363 C CA . ASP A 1 310 ? 12.597 5.170 34.116 1.00 28.92 330 ASP A CA 1
ATOM 2364 C C . ASP A 1 310 ? 11.902 3.818 34.198 1.00 29.64 330 ASP A C 1
ATOM 2365 O O . ASP A 1 310 ? 11.052 3.626 35.075 1.00 30.35 330 ASP A O 1
ATOM 2370 N N . GLY A 1 311 ? 12.256 2.870 33.337 1.00 30.54 331 GLY A N 1
ATOM 2371 C CA . GLY A 1 311 ? 11.547 1.606 33.308 1.00 32.02 331 GLY A CA 1
ATOM 2372 C C . GLY A 1 311 ? 10.091 1.712 32.919 1.00 33.66 331 GLY A C 1
ATOM 2373 O O . GLY A 1 311 ? 9.325 0.783 33.188 1.00 35.56 331 GLY A O 1
ATOM 2374 N N . LYS A 1 312 ? 9.679 2.826 32.298 1.00 33.04 332 LYS A N 1
ATOM 2375 C CA . LYS A 1 312 ? 8.295 3.060 31.887 1.00 33.97 332 LYS A CA 1
ATOM 2376 C C . LYS A 1 312 ? 8.165 3.461 30.424 1.00 32.04 332 LYS A C 1
ATOM 2377 O O . LYS A 1 312 ? 7.215 3.043 29.758 1.00 32.69 332 LYS A O 1
ATOM 2383 N N . THR A 1 313 ? 9.082 4.273 29.911 1.00 29.66 333 THR A N 1
ATOM 2384 C CA . THR A 1 313 ? 8.971 4.813 28.562 1.00 28.11 333 THR A CA 1
ATOM 2385 C C . THR A 1 313 ? 9.606 3.850 27.564 1.00 25.74 333 THR A C 1
ATOM 2386 O O . THR A 1 313 ? 10.796 3.523 27.671 1.00 25.29 333 THR A O 1
ATOM 2390 N N . ASN A 1 314 ? 8.816 3.405 26.589 1.00 24.79 334 ASN A N 1
ATOM 2391 C CA . ASN A 1 314 ? 9.355 2.592 25.508 1.00 23.75 334 ASN A CA 1
ATOM 2392 C C . ASN A 1 314 ? 10.184 3.463 24.573 1.00 22.09 334 ASN A C 1
ATOM 2393 O O . ASN A 1 314 ? 9.732 4.525 24.139 1.00 22.77 334 ASN A O 1
ATOM 2398 N N . MET A 1 315 ? 11.385 3.001 24.232 1.00 20.95 335 MET A N 1
ATOM 2399 C CA . MET A 1 315 ? 12.279 3.792 23.396 1.00 20.21 335 MET A CA 1
ATOM 2400 C C . MET A 1 315 ? 12.107 3.543 21.906 1.00 20.62 335 MET A C 1
ATOM 2401 O O . MET A 1 315 ? 12.369 4.445 21.106 1.00 20.17 335 MET A O 1
ATOM 2406 N N . VAL A 1 316 ? 11.669 2.354 21.507 1.00 21.32 336 VAL A N 1
ATOM 2407 C CA . VAL A 1 316 ? 11.610 2.032 20.080 1.00 21.87 336 VAL A CA 1
ATOM 2408 C C . VAL A 1 316 ? 10.799 3.043 19.279 1.00 21.52 336 VAL A C 1
ATOM 2409 O O . VAL A 1 316 ? 11.263 3.462 18.205 1.00 21.23 336 VAL A O 1
ATOM 2413 N N . PRO A 1 317 ? 9.609 3.473 19.711 1.00 21.13 337 PRO A N 1
ATOM 2414 C CA . PRO A 1 317 ? 8.838 4.423 18.892 1.00 21.56 337 PRO A CA 1
ATOM 2415 C C . PRO A 1 317 ? 9.509 5.764 18.708 1.00 20.07 337 PRO A C 1
ATOM 2416 O O . PRO A 1 317 ? 9.101 6.519 17.817 1.00 20.50 337 PRO A O 1
ATOM 2420 N N . HIS A 1 318 ? 10.504 6.092 19.530 1.00 18.61 338 HIS A N 1
ATOM 2421 C CA . HIS A 1 318 ? 11.220 7.350 19.430 1.00 17.97 338 HIS A CA 1
ATOM 2422 C C . HIS A 1 318 ? 12.473 7.255 18.576 1.00 16.93 338 HIS A C 1
ATOM 2423 O O . HIS A 1 318 ? 13.134 8.276 18.358 1.00 16.97 338 HIS A O 1
ATOM 2430 N N . MET A 1 319 ? 12.806 6.075 18.086 1.00 16.43 339 MET A N 1
ATOM 2431 C CA . MET A 1 319 ? 14.082 5.900 17.424 1.00 16.14 339 MET A CA 1
ATOM 2432 C C . MET A 1 319 ? 14.063 6.411 15.984 1.00 15.21 339 MET A C 1
ATOM 2433 O O . MET A 1 319 ? 13.030 6.364 15.301 1.00 15.26 339 MET A O 1
ATOM 2438 N N . PRO A 1 320 ? 15.217 6.860 15.500 1.00 14.43 340 PRO A N 1
ATOM 2439 C CA . PRO A 1 320 ? 15.325 7.283 14.095 1.00 14.18 340 PRO A CA 1
ATOM 2440 C C . PRO A 1 320 ? 14.907 6.212 13.115 1.00 14.39 340 PRO A C 1
ATOM 2441 O O . PRO A 1 320 ? 14.513 6.514 11.982 1.00 15.27 340 PRO A O 1
ATOM 2445 N N . THR A 1 321 ? 15.022 4.956 13.526 1.00 15.24 341 THR A N 1
ATOM 2446 C CA . THR A 1 321 ? 14.816 3.801 12.675 1.00 16.92 341 THR A CA 1
ATOM 2447 C C . THR A 1 321 ? 13.447 3.164 12.867 1.00 17.86 341 THR A C 1
ATOM 2448 O O . THR A 1 321 ? 13.174 2.130 12.261 1.00 19.20 341 THR A O 1
ATOM 2452 N N . ALA A 1 322 ? 12.582 3.743 13.692 1.00 17.70 342 ALA A N 1
ATOM 2453 C CA . ALA A 1 322 ? 11.239 3.200 13.820 1.00 19.15 342 ALA A CA 1
ATOM 2454 C C . ALA A 1 322 ? 10.501 3.356 12.492 1.00 19.39 342 ALA A C 1
ATOM 2455 O O . ALA A 1 322 ? 10.573 4.418 11.873 1.00 17.64 342 ALA A O 1
ATOM 2457 N N . PRO A 1 323 ? 9.784 2.323 12.030 1.00 21.42 343 PRO A N 1
ATOM 2458 C CA . PRO A 1 323 ? 9.101 2.435 10.727 1.00 22.09 343 PRO A CA 1
ATOM 2459 C C . PRO A 1 323 ? 8.225 3.667 10.594 1.00 21.17 343 PRO A C 1
ATOM 2460 O O . PRO A 1 323 ? 8.234 4.310 9.537 1.00 20.62 343 PRO A O 1
ATOM 2464 N N . SER A 1 324 ? 7.493 4.041 11.644 1.00 22.68 344 SER A N 1
ATOM 2465 C CA A SER A 1 324 ? 6.661 5.238 11.579 0.60 23.70 344 SER A CA 1
ATOM 2466 C CA B SER A 1 324 ? 6.661 5.238 11.564 0.40 23.21 344 SER A CA 1
ATOM 2467 C C . SER A 1 324 ? 7.495 6.482 11.291 1.00 23.02 344 SER A C 1
ATOM 2468 O O . SER A 1 324 ? 7.067 7.376 10.554 1.00 26.83 344 SER A O 1
ATOM 2473 N N . ASN A 1 325 ? 8.697 6.555 11.852 1.00 18.48 345 ASN A N 1
ATOM 2474 C CA . ASN A 1 325 ? 9.539 7.731 11.678 1.00 17.04 345 ASN A CA 1
ATOM 2475 C C . ASN A 1 325 ? 10.282 7.733 10.349 1.00 15.86 345 ASN A C 1
ATOM 2476 O O . ASN A 1 325 ? 10.848 8.766 9.984 1.00 15.53 345 ASN A O 1
ATOM 2481 N N . LEU A 1 326 ? 10.287 6.617 9.620 1.00 16.92 346 LEU A N 1
ATOM 2482 C CA . LEU A 1 326 ? 11.033 6.472 8.377 1.00 16.50 346 LEU A CA 1
ATOM 2483 C C . LEU A 1 326 ? 10.190 6.679 7.126 1.00 17.32 346 LEU A C 1
ATOM 2484 O O . LEU A 1 326 ? 10.723 6.564 6.020 1.00 17.61 346 LEU A O 1
ATOM 2489 N N . LYS A 1 327 ? 8.902 6.997 7.258 1.00 17.44 347 LYS A N 1
ATOM 2490 C CA . LYS A 1 327 ? 8.009 6.942 6.102 1.00 18.59 347 LYS A CA 1
ATOM 2491 C C . LYS A 1 327 ? 8.476 7.806 4.933 1.00 17.21 347 LYS A C 1
ATOM 2492 O O . LYS A 1 327 ? 8.234 7.449 3.778 1.00 18.55 347 LYS A O 1
ATOM 2498 N N . SER A 1 328 ? 9.100 8.955 5.188 1.00 15.24 348 SER A N 1
ATOM 2499 C CA . SER A 1 328 ? 9.559 9.817 4.096 1.00 14.50 348 SER A CA 1
ATOM 2500 C C . SER A 1 328 ? 10.986 10.295 4.333 1.00 13.92 348 SER A C 1
ATOM 2501 O O . SER A 1 328 ? 11.353 11.429 4.015 1.00 15.68 348 SER A O 1
ATOM 2504 N N . HIS A 1 329 ? 11.836 9.418 4.833 1.00 13.18 349 HIS A N 1
ATOM 2505 C CA . HIS A 1 329 ? 13.183 9.812 5.204 1.00 13.03 349 HIS A CA 1
ATOM 2506 C C . HIS A 1 329 ? 14.104 9.933 3.993 1.00 12.09 349 HIS A C 1
ATOM 2507 O O . HIS A 1 329 ? 13.886 9.359 2.927 1.00 13.01 349 HIS A O 1
ATOM 2514 N N . ILE A 1 330 ? 15.163 10.697 4.213 1.00 11.39 350 ILE A N 1
ATOM 2515 C CA . ILE A 1 330 ? 16.314 10.824 3.332 1.00 11.16 350 ILE A CA 1
ATOM 2516 C C . ILE A 1 330 ? 17.462 10.093 4.012 1.00 11.23 350 ILE A C 1
ATOM 2517 O O . ILE A 1 330 ? 17.636 10.232 5.222 1.00 12.70 350 ILE A O 1
ATOM 2522 N N . LEU A 1 331 ? 18.271 9.346 3.261 1.00 11.18 351 LEU A N 1
ATOM 2523 C CA . LEU A 1 331 ? 19.466 8.735 3.842 1.00 11.46 351 LEU A CA 1
ATOM 2524 C C . LEU A 1 331 ? 20.677 9.638 3.579 1.00 11.26 351 LEU A C 1
ATOM 2525 O O . LEU A 1 331 ? 21.043 9.860 2.427 1.00 11.91 351 LEU A O 1
ATOM 2530 N N . MET A 1 332 ? 21.311 10.142 4.643 1.00 11.27 352 MET A N 1
ATOM 2531 C CA . MET A 1 332 ? 22.490 10.988 4.471 1.00 11.11 352 MET A CA 1
ATOM 2532 C C . MET A 1 332 ? 23.549 10.252 3.655 1.00 10.95 352 MET A C 1
ATOM 2533 O O . MET A 1 332 ? 23.827 9.069 3.885 1.00 11.89 352 MET A O 1
ATOM 2538 N N . ASN A 1 333 ? 24.208 10.974 2.742 1.00 11.38 353 ASN A N 1
ATOM 2539 C CA . ASN A 1 333 ? 25.300 10.412 1.956 1.00 11.37 353 ASN A CA 1
ATOM 2540 C C . ASN A 1 333 ? 26.604 11.068 2.390 1.00 11.94 353 ASN A C 1
ATOM 2541 O O . ASN A 1 333 ? 26.852 12.242 2.057 1.00 12.54 353 ASN A O 1
ATOM 2546 N N . PRO A 1 334 ? 27.458 10.366 3.142 1.00 12.04 354 PRO A N 1
ATOM 2547 C CA . PRO A 1 334 ? 28.681 11.014 3.638 1.00 12.94 354 PRO A CA 1
ATOM 2548 C C . PRO A 1 334 ? 29.732 11.220 2.573 1.00 11.43 354 PRO A C 1
ATOM 2549 O O . PRO A 1 334 ? 30.545 12.140 2.700 1.00 11.95 354 PRO A O 1
ATOM 2553 N N . ASP A 1 335 ? 29.779 10.380 1.542 1.00 11.70 355 ASP A N 1
ATOM 2554 C CA . ASP A 1 335 ? 30.752 10.602 0.473 1.00 11.98 355 ASP A CA 1
ATOM 2555 C C . ASP A 1 335 ? 30.449 11.892 -0.268 1.00 11.04 355 ASP A C 1
ATOM 2556 O O . ASP A 1 335 ? 31.362 12.633 -0.639 1.00 11.82 355 ASP A O 1
ATOM 2561 N N . TYR A 1 336 ? 29.171 12.187 -0.483 1.00 11.01 356 TYR A N 1
ATOM 2562 C CA . TYR A 1 336 ? 28.802 13.408 -1.179 1.00 11.46 356 TYR A CA 1
ATOM 2563 C C . TYR A 1 336 ? 29.363 14.619 -0.458 1.00 10.82 356 TYR A C 1
ATOM 2564 O O . TYR A 1 336 ? 29.957 15.513 -1.076 1.00 11.36 356 TYR A O 1
ATOM 2573 N N . TRP A 1 337 ? 29.165 14.678 0.854 1.00 11.03 357 TRP A N 1
ATOM 2574 C CA . TRP A 1 337 ? 29.618 15.835 1.609 1.00 11.25 357 TRP A CA 1
ATOM 2575 C C . TRP A 1 337 ? 31.136 15.830 1.796 1.00 11.54 357 TRP A C 1
ATOM 2576 O O . TRP A 1 337 ? 31.769 16.888 1.735 1.00 12.64 357 TRP A O 1
ATOM 2587 N N . ALA A 1 338 ? 31.755 14.664 1.992 1.00 11.24 358 ALA A N 1
ATOM 2588 C CA . ALA A 1 338 ? 33.215 14.647 2.053 1.00 11.77 358 ALA A CA 1
ATOM 2589 C C . ALA A 1 338 ? 33.806 15.162 0.746 1.00 12.64 358 ALA A C 1
ATOM 2590 O O . ALA A 1 338 ? 34.761 15.953 0.740 1.00 15.01 358 ALA A O 1
ATOM 2592 N N . ASP A 1 339 ? 33.218 14.774 -0.374 1.00 11.80 359 ASP A N 1
ATOM 2593 C CA . ASP A 1 339 ? 33.767 15.156 -1.664 1.00 12.28 359 ASP A CA 1
ATOM 2594 C C . ASP A 1 339 ? 33.484 16.611 -2.010 1.00 12.13 359 ASP A C 1
ATOM 2595 O O . ASP A 1 339 ? 34.327 17.276 -2.631 1.00 12.93 359 ASP A O 1
ATOM 2600 N N . ASN A 1 340 ? 32.301 17.125 -1.658 1.00 11.27 360 ASN A N 1
ATOM 2601 C CA . ASN A 1 340 ? 31.826 18.387 -2.203 1.00 11.72 360 ASN A CA 1
ATOM 2602 C C . ASN A 1 340 ? 31.654 19.511 -1.196 1.00 12.28 360 ASN A C 1
ATOM 2603 O O . ASN A 1 340 ? 31.247 20.611 -1.586 1.00 13.31 360 ASN A O 1
ATOM 2608 N N . GLN A 1 341 ? 31.921 19.284 0.078 1.00 13.15 361 GLN A N 1
ATOM 2609 C CA . GLN A 1 341 ? 31.590 20.333 1.040 1.00 13.62 361 GLN A CA 1
ATOM 2610 C C . GLN A 1 341 ? 32.358 21.632 0.801 1.00 13.00 361 GLN A C 1
ATOM 2611 O O . GLN A 1 341 ? 31.803 22.692 1.070 1.00 13.76 361 GLN A O 1
ATOM 2617 N N . ASP A 1 342 ? 33.612 21.594 0.322 1.00 12.59 362 ASP A N 1
ATOM 2618 C CA . ASP A 1 342 ? 34.338 22.856 0.124 1.00 13.15 362 ASP A CA 1
ATOM 2619 C C . ASP A 1 342 ? 33.680 23.700 -0.959 1.00 13.01 362 ASP A C 1
ATOM 2620 O O . ASP A 1 342 ? 33.423 24.897 -0.763 1.00 13.29 362 ASP A O 1
ATOM 2625 N N . GLU A 1 343 ? 33.406 23.093 -2.110 1.00 12.94 363 GLU A N 1
ATOM 2626 C CA . GLU A 1 343 ? 32.783 23.816 -3.208 1.00 13.49 363 GLU A CA 1
ATOM 2627 C C . GLU A 1 343 ? 31.422 24.346 -2.784 1.00 13.24 363 GLU A C 1
ATOM 2628 O O . GLU A 1 343 ? 31.067 25.504 -3.051 1.00 14.24 363 GLU A O 1
ATOM 2634 N N . ILE A 1 344 ? 30.624 23.500 -2.141 1.00 13.22 364 ILE A N 1
ATOM 2635 C CA . ILE A 1 344 ? 29.290 23.923 -1.743 1.00 13.74 364 ILE A CA 1
ATOM 2636 C C . ILE A 1 344 ? 29.363 25.008 -0.683 1.00 14.04 364 ILE A C 1
ATOM 2637 O O . ILE A 1 344 ? 28.596 25.979 -0.718 1.00 15.24 364 ILE A O 1
ATOM 2642 N N . ASN A 1 345 ? 30.276 24.863 0.279 1.00 14.79 365 ASN A N 1
ATOM 2643 C CA . ASN A 1 345 ? 30.359 25.828 1.367 1.00 16.08 365 ASN A CA 1
ATOM 2644 C C . ASN A 1 345 ? 30.711 27.215 0.862 1.00 15.28 365 ASN A C 1
ATOM 2645 O O . ASN A 1 345 ? 30.259 28.209 1.432 1.00 15.28 365 ASN A O 1
ATOM 2650 N N . GLU A 1 346 ? 31.510 27.313 -0.196 1.00 15.12 366 GLU A N 1
ATOM 2651 C CA . GLU A 1 346 ? 31.807 28.637 -0.728 1.00 16.26 366 GLU A CA 1
ATOM 2652 C C . GLU A 1 346 ? 30.526 29.334 -1.179 1.00 15.39 366 GLU A C 1
ATOM 2653 O O . GLU A 1 346 ? 30.306 30.511 -0.874 1.00 15.91 366 GLU A O 1
ATOM 2659 N N . LYS A 1 347 ? 29.652 28.609 -1.879 1.00 14.86 367 LYS A N 1
ATOM 2660 C CA . LYS A 1 347 ? 28.394 29.197 -2.326 1.00 15.21 367 LYS A CA 1
ATOM 2661 C C . LYS A 1 347 ? 27.455 29.447 -1.157 1.00 14.50 367 LYS A C 1
ATOM 2662 O O . LYS A 1 347 ? 26.760 30.468 -1.124 1.00 15.06 367 LYS A O 1
ATOM 2668 N N . TRP A 1 348 ? 27.433 28.527 -0.191 1.00 13.71 368 TRP A N 1
ATOM 2669 C CA . TRP A 1 348 ? 26.579 28.668 0.982 1.00 13.61 368 TRP A CA 1
ATOM 2670 C C . TRP A 1 348 ? 26.953 29.900 1.785 1.00 13.48 368 TRP A C 1
ATOM 2671 O O . TRP A 1 348 ? 26.086 30.687 2.175 1.00 14.37 368 TRP A O 1
ATOM 2682 N N . GLU A 1 349 ? 28.242 30.076 2.059 1.00 14.02 369 GLU A N 1
ATOM 2683 C CA . GLU A 1 349 ? 28.662 31.223 2.845 1.00 15.23 369 GLU A CA 1
ATOM 2684 C C . GLU A 1 349 ? 28.472 32.517 2.075 1.00 15.49 369 GLU A C 1
ATOM 2685 O O . GLU A 1 349 ? 28.185 33.543 2.688 1.00 15.98 369 GLU A O 1
ATOM 2691 N N . ALA A 1 350 ? 28.602 32.498 0.745 1.00 15.20 370 ALA A N 1
ATOM 2692 C CA . ALA A 1 350 ? 28.315 33.709 -0.019 1.00 16.29 370 ALA A CA 1
ATOM 2693 C C . ALA A 1 350 ? 26.839 34.065 0.072 1.00 16.34 370 ALA A C 1
ATOM 2694 O O . ALA A 1 350 ? 26.483 35.245 0.170 1.00 17.58 370 ALA A O 1
ATOM 2696 N N . MET A 1 351 ? 25.967 33.055 0.048 1.00 15.58 371 MET A N 1
ATOM 2697 C CA . MET A 1 351 ? 24.541 33.298 0.241 1.00 15.87 371 MET A CA 1
ATOM 2698 C C . MET A 1 351 ? 24.284 33.914 1.614 1.00 15.51 371 MET A C 1
ATOM 2699 O O . MET A 1 351 ? 23.570 34.917 1.744 1.00 16.25 371 MET A O 1
ATOM 2704 N N . LYS A 1 352 ? 24.885 33.344 2.654 1.00 15.96 372 LYS A N 1
ATOM 2705 C CA . LYS A 1 352 ? 24.669 33.874 3.996 1.00 16.46 372 LYS A CA 1
ATOM 2706 C C . LYS A 1 352 ? 25.207 35.297 4.135 1.00 16.56 372 LYS A C 1
ATOM 2707 O O . LYS A 1 352 ? 24.590 36.133 4.805 1.00 17.55 372 LYS A O 1
ATOM 2713 N N . ALA A 1 353 ? 26.354 35.593 3.521 1.00 16.37 373 ALA A N 1
ATOM 2714 C CA . ALA A 1 353 ? 26.895 36.947 3.568 1.00 17.71 373 ALA A CA 1
ATOM 2715 C C . ALA A 1 353 ? 25.978 37.928 2.856 1.00 19.16 373 ALA A C 1
ATOM 2716 O O . ALA A 1 353 ? 25.881 39.095 3.259 1.00 20.22 373 ALA A O 1
ATOM 2718 N N . GLY A 1 354 ? 25.296 37.473 1.804 1.00 19.77 374 GLY A N 1
ATOM 2719 C CA . GLY A 1 354 ? 24.372 38.334 1.096 1.00 20.93 374 GLY A CA 1
ATOM 2720 C C . GLY A 1 354 ? 23.147 38.662 1.913 1.00 21.69 374 GLY A C 1
ATOM 2721 O O . GLY A 1 354 ? 22.547 39.722 1.725 1.00 24.74 374 GLY A O 1
ATOM 2722 N N . LEU A 1 355 ? 22.765 37.777 2.838 1.00 21.79 375 LEU A N 1
ATOM 2723 C CA . LEU A 1 355 ? 21.614 38.048 3.692 1.00 24.40 375 LEU A CA 1
ATOM 2724 C C . LEU A 1 355 ? 21.863 39.286 4.531 1.00 30.64 375 LEU A C 1
ATOM 2725 O O . LEU A 1 355 ? 20.966 40.115 4.706 1.00 30.81 375 LEU A O 1
ATOM 2730 N N . HIS A 1 356 ? 23.086 39.421 5.052 1.00 36.85 376 HIS A N 1
ATOM 2731 C CA . HIS A 1 356 ? 23.445 40.557 5.895 1.00 43.77 376 HIS A CA 1
ATOM 2732 C C . HIS A 1 356 ? 23.598 41.824 5.069 1.00 49.96 376 HIS A C 1
ATOM 2733 O O . HIS A 1 356 ? 23.067 42.881 5.429 1.00 50.36 376 HIS A O 1
ATOM 2740 N N . HIS A 1 357 ? 24.346 41.741 3.964 1.00 55.34 377 HIS A N 1
ATOM 2741 C CA . HIS A 1 357 ? 24.627 42.926 3.163 1.00 60.72 377 HIS A CA 1
ATOM 2742 C C . HIS A 1 357 ? 23.362 43.514 2.552 1.00 64.89 377 HIS A C 1
ATOM 2743 O O . HIS A 1 357 ? 23.359 44.690 2.171 1.00 65.31 377 HIS A O 1
ATOM 2750 N N . HIS A 1 358 ? 22.291 42.727 2.451 1.00 68.43 378 HIS A N 1
ATOM 2751 C CA . HIS A 1 358 ? 20.996 43.221 2.005 1.00 71.88 378 HIS A CA 1
ATOM 2752 C C . HIS A 1 358 ? 20.049 43.511 3.162 1.00 72.88 378 HIS A C 1
ATOM 2753 O O . HIS A 1 358 ? 18.969 44.066 2.935 1.00 73.05 378 HIS A O 1
ATOM 2760 N N . HIS A 1 359 ? 20.425 43.150 4.387 1.00 73.62 379 HIS A N 1
ATOM 2761 C CA . HIS A 1 359 ? 19.576 43.365 5.549 1.00 74.30 379 HIS A CA 1
ATOM 2762 C C . HIS A 1 359 ? 19.652 44.823 5.981 1.00 74.78 379 HIS A C 1
ATOM 2763 O O . HIS A 1 359 ? 20.742 45.395 6.083 1.00 74.85 379 HIS A O 1
ATOM 2770 N N . HIS A 1 360 ? 18.492 45.424 6.228 1.00 75.01 380 HIS A N 1
ATOM 2771 C CA . HIS A 1 360 ? 18.407 46.771 6.774 1.00 75.14 380 HIS A CA 1
ATOM 2772 C C . HIS A 1 360 ? 18.057 46.664 8.252 1.00 74.29 380 HIS A C 1
ATOM 2773 O O . HIS A 1 360 ? 17.107 45.963 8.618 1.00 74.47 380 HIS A O 1
ATOM 2780 N N . HIS A 1 361 ? 18.828 47.344 9.096 1.00 73.14 381 HIS A N 1
ATOM 2781 C CA . HIS A 1 361 ? 18.625 47.267 10.541 1.00 72.10 381 HIS A CA 1
ATOM 2782 C C . HIS A 1 361 ? 17.168 47.551 10.905 1.00 72.52 381 HIS A C 1
ATOM 2783 O O . HIS A 1 361 ? 16.606 46.934 11.812 1.00 72.57 381 HIS A O 1
#

Nearest PDB structures (foldseek):
  8jv1-assembly1_A  TM=1.003E+00  e=1.199E-81  Candidatus Pelagibacter sp. HTCC7211
  7xmn-assembly1_A-2  TM=5.889E-01  e=7.001E-11  Escherichia coli
  2v93-assembly1_A  TM=5.303E-01  e=2.644E-11  Escherichia coli
  7fbc-assembly1_A  TM=5.150E-01  e=1.854E-10  Serratia sp. FS14
  3osr-assembly2_B  TM=6.118E-01  e=8.491E-10  Escherichia coli O157:H7